Protein AF-A0A3Q0KQS7-F1 (afdb_monomer)

Mean predicted aligned error: 20.61 Å

Foldseek 3Di:
DDDDDDDDDDDPPDPPPPPPDPVPDPPDPPPPPDDDPPPCDPVNVVVVVVVVVVVVVVVVVVVVVVVVVVVVVVVVVVVVQVVCVVVCNRVVSVVVVVVVVVVVVVVVVVVVVVVVVVVVVVVVVVVVVVVVVVVVVVVVVVVVVVVVVVVVVVVVVVVVVVVVVVVVVVVPPPDDDDDDDDPDPPPPDPPPPPPPPPDPDDDDPPDDDPDPPDPVVVVVVVVVVVVVVVVVVVVVVVVVCVVVPPDD

Secondary structure (DSSP, 8-state):
-----------------------TT----------------HHHHHHHHHHHHHHHHHHHHHHHHHHHHHHHHHHHHHHHHHHHHHHT--HHHHHHHHHHHHHHHHHHHHHHHHHHHHHHHHHHHHHHHHHHHHHHHHHHHHHHHHHHHHHHHHHHHHHHHHHHHHHHHHTT----------------S--------PPP----TTSPP------HHHHHHHHHHHHHHHHHHHHHHHHHHHHTT---

pLDDT: mean 81.76, std 20.45, range [38.16, 98.75]

Radius of gyration: 57.06 Å; Cα contacts (8 Å, |Δi|>4): 13; chains: 1; bounding box: 145×5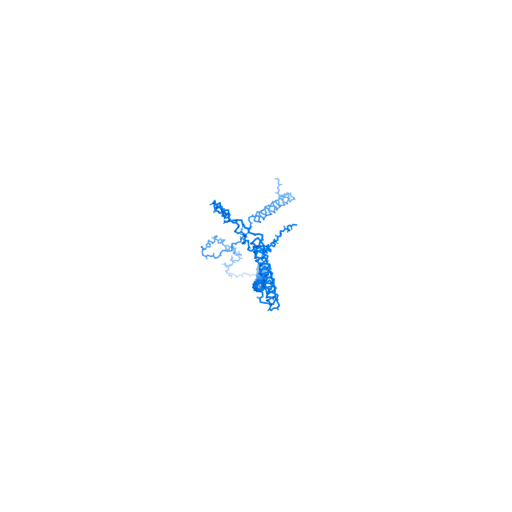0×135 Å

Structure (mmCIF, N/CA/C/O backbone):
data_AF-A0A3Q0KQS7-F1
#
_entry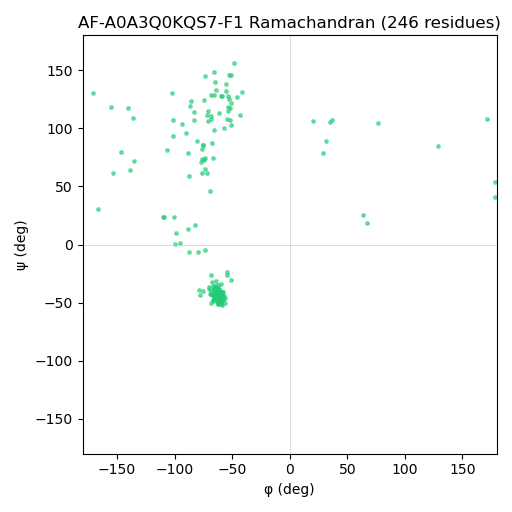.id   AF-A0A3Q0KQS7-F1
#
loop_
_atom_site.group_PDB
_atom_site.id
_atom_site.type_symbol
_atom_site.label_atom_id
_atom_site.label_alt_id
_atom_site.label_comp_id
_atom_site.label_asym_id
_atom_site.label_entity_id
_atom_site.label_seq_id
_atom_site.pdbx_PDB_ins_code
_atom_site.Cartn_x
_atom_site.Cartn_y
_atom_site.Cartn_z
_atom_site.occupancy
_atom_site.B_iso_or_equiv
_atom_site.auth_seq_id
_atom_site.auth_comp_id
_atom_site.auth_asym_id
_atom_site.auth_atom_id
_atom_site.pdbx_PDB_model_num
ATOM 1 N N . MET A 1 1 ? -21.107 19.170 -13.724 1.00 46.66 1 MET A N 1
ATOM 2 C CA . MET A 1 1 ? -21.131 17.795 -14.263 1.00 46.66 1 MET A CA 1
ATOM 3 C C . MET A 1 1 ? -21.122 16.861 -13.062 1.00 46.66 1 MET A C 1
ATOM 5 O O . MET A 1 1 ? -20.128 16.910 -12.357 1.00 46.66 1 MET A O 1
ATOM 9 N N . ALA A 1 2 ? -22.265 16.185 -12.827 1.00 57.84 2 ALA A N 1
ATOM 10 C CA . ALA A 1 2 ? -22.582 15.065 -11.904 1.00 57.84 2 ALA A CA 1
ATOM 11 C C . ALA A 1 2 ? -21.842 15.052 -10.545 1.00 57.84 2 ALA A C 1
ATOM 13 O O . ALA A 1 2 ? -20.644 14.805 -10.523 1.00 57.84 2 ALA A O 1
ATOM 14 N N . ASP A 1 3 ? -22.399 15.368 -9.370 1.00 51.62 3 ASP A N 1
ATOM 15 C CA . ASP A 1 3 ? -23.636 14.935 -8.680 1.00 51.62 3 ASP A CA 1
ATOM 16 C C . ASP A 1 3 ? -24.088 13.494 -8.950 1.00 51.62 3 ASP A C 1
ATOM 18 O O . ASP A 1 3 ? -24.872 13.257 -9.861 1.00 51.62 3 ASP A O 1
ATOM 22 N N . GLU A 1 4 ? -23.595 12.551 -8.141 1.00 63.56 4 GLU A N 1
ATOM 23 C CA . GLU A 1 4 ? -24.355 11.366 -7.734 1.00 63.56 4 GLU A CA 1
ATOM 24 C C . GLU A 1 4 ? -24.075 11.066 -6.258 1.00 63.56 4 GLU A C 1
ATOM 26 O O . GLU A 1 4 ? -22.940 10.829 -5.837 1.00 63.56 4 GLU A O 1
ATOM 31 N N . GLY A 1 5 ? -25.146 11.137 -5.470 1.00 46.53 5 GLY A N 1
ATOM 32 C CA . GLY A 1 5 ? -25.153 10.898 -4.040 1.00 46.53 5 GLY A CA 1
ATOM 33 C C . GLY A 1 5 ? -25.015 9.426 -3.673 1.00 46.53 5 GLY A C 1
ATOM 34 O O . GLY A 1 5 ? -25.587 8.539 -4.307 1.00 46.53 5 GLY A O 1
ATOM 35 N N . LEU A 1 6 ? -24.322 9.187 -2.562 1.00 58.56 6 LEU A N 1
ATOM 36 C CA . LEU A 1 6 ? -24.364 7.919 -1.856 1.00 58.56 6 LEU A CA 1
ATOM 37 C C . LEU A 1 6 ? -25.284 8.088 -0.644 1.00 58.56 6 LEU A C 1
ATOM 39 O O . LEU A 1 6 ? -24.972 8.805 0.301 1.00 58.56 6 LEU A O 1
ATOM 43 N N . LYS A 1 7 ? -26.464 7.472 -0.754 1.00 59.41 7 LYS A N 1
ATOM 44 C CA . LYS A 1 7 ? -27.481 7.334 0.291 1.00 59.41 7 LYS A CA 1
ATOM 45 C C . LYS A 1 7 ? -26.911 6.611 1.511 1.00 59.41 7 LYS A C 1
ATOM 47 O O . LYS A 1 7 ? -26.446 5.480 1.382 1.00 59.41 7 LYS A O 1
ATOM 52 N N . ASP A 1 8 ? -27.079 7.213 2.681 1.00 55.72 8 ASP A N 1
ATOM 53 C CA . ASP A 1 8 ? -26.960 6.535 3.971 1.00 55.72 8 ASP A CA 1
ATOM 54 C C . ASP A 1 8 ? -28.048 5.453 4.115 1.00 55.72 8 ASP A C 1
ATOM 56 O O . ASP A 1 8 ? -29.230 5.720 3.847 1.00 55.72 8 ASP A O 1
ATOM 60 N N . PRO A 1 9 ? -27.713 4.226 4.550 1.00 63.00 9 PRO A N 1
ATOM 61 C CA . PRO A 1 9 ? -28.714 3.239 4.893 1.00 63.00 9 PRO A CA 1
ATOM 62 C C . PRO A 1 9 ? -29.197 3.485 6.325 1.00 63.00 9 PRO A C 1
ATOM 64 O O . PRO A 1 9 ? -28.456 3.357 7.292 1.00 63.00 9 PRO A O 1
ATOM 67 N N . LYS A 1 10 ? -30.476 3.853 6.410 1.00 49.72 10 LYS A N 1
ATOM 68 C CA . LYS A 1 10 ? -31.441 3.542 7.474 1.00 49.72 10 LYS A CA 1
ATOM 69 C C . LYS A 1 10 ? -30.851 3.115 8.827 1.00 49.72 10 LYS A C 1
ATOM 71 O O . LYS A 1 10 ? -30.493 1.958 9.032 1.00 49.72 10 LYS A O 1
ATOM 76 N N . VAL A 1 11 ? -30.936 4.042 9.778 1.00 50.56 11 VAL A N 1
ATOM 77 C CA . VAL A 1 11 ? -31.069 3.754 11.209 1.00 50.56 11 VAL A CA 1
ATOM 78 C C . VAL A 1 11 ? -32.237 2.776 11.387 1.00 50.56 11 VAL A C 1
ATOM 80 O O . VAL A 1 11 ? -33.393 3.135 11.173 1.00 50.56 11 VAL A O 1
ATOM 83 N N . ASN A 1 12 ? -31.917 1.519 11.693 1.00 45.78 12 ASN A N 1
ATOM 84 C CA . ASN A 1 12 ? -32.884 0.489 12.049 1.00 45.78 12 ASN A CA 1
ATOM 85 C C . ASN A 1 12 ? -33.101 0.553 13.565 1.00 45.78 12 ASN A C 1
ATOM 87 O O . ASN A 1 12 ? -32.499 -0.205 14.319 1.00 45.78 12 ASN A O 1
ATOM 91 N N . ASP A 1 13 ? -33.899 1.525 13.998 1.00 41.72 13 ASP A N 1
ATOM 92 C CA . ASP A 1 13 ? -34.424 1.604 15.360 1.00 41.72 13 ASP A CA 1
ATOM 93 C C . ASP A 1 13 ? -35.874 1.112 15.277 1.00 41.72 13 ASP A C 1
ATOM 95 O O . ASP A 1 13 ? -36.765 1.834 14.829 1.00 41.72 13 ASP A O 1
ATOM 99 N N . GLY A 1 14 ? -36.083 -0.183 15.522 1.00 39.00 14 GLY A N 1
ATOM 100 C CA . GLY A 1 14 ? -37.349 -0.822 15.165 1.00 39.00 14 GLY A CA 1
ATOM 101 C C . GLY A 1 14 ? -37.418 -2.311 15.463 1.00 39.00 14 GLY A C 1
ATOM 102 O O . GLY A 1 14 ? -37.738 -3.089 14.576 1.00 39.00 14 GLY A O 1
ATOM 103 N N . GLN A 1 15 ? -37.128 -2.698 16.702 1.00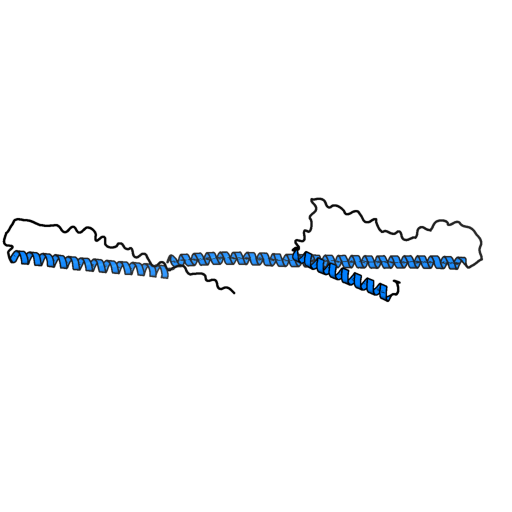 45.75 15 GLN A N 1
ATOM 104 C CA . GLN A 1 15 ? -37.656 -3.923 17.310 1.00 45.75 15 GLN A CA 1
ATOM 105 C C . GLN A 1 15 ? -38.112 -3.550 18.721 1.00 45.75 15 GLN A C 1
ATOM 107 O O . GLN A 1 15 ? -37.447 -3.805 19.719 1.00 45.75 15 GLN A O 1
ATOM 112 N N . ILE A 1 16 ? -39.218 -2.810 18.772 1.00 47.72 16 ILE A N 1
ATOM 113 C CA . ILE A 1 16 ? -40.137 -2.911 19.899 1.00 47.72 16 ILE A CA 1
ATOM 114 C C . ILE A 1 16 ? -40.972 -4.124 19.521 1.00 47.72 16 ILE A C 1
ATOM 116 O O . ILE A 1 16 ? -41.708 -4.056 18.537 1.00 47.72 16 ILE A O 1
ATOM 120 N N . ASP A 1 17 ? -40.737 -5.241 20.207 1.00 47.19 17 ASP A N 1
ATOM 121 C CA . ASP A 1 17 ? -41.544 -6.443 20.052 1.00 47.19 17 ASP A CA 1
ATOM 122 C C . ASP A 1 17 ? -43.005 -6.060 20.279 1.00 47.19 17 ASP A C 1
ATOM 124 O O . ASP A 1 17 ? -43.435 -5.730 21.386 1.00 47.19 17 ASP A O 1
ATOM 128 N N . GLU A 1 18 ? -43.749 -6.051 19.175 1.00 48.84 18 GLU A N 1
ATOM 129 C CA . GLU A 1 18 ? -45.200 -6.051 19.153 1.00 48.84 18 GLU A CA 1
ATOM 130 C C . GLU A 1 18 ? -45.711 -7.431 19.578 1.00 48.84 18 GLU A C 1
ATOM 132 O O . GLU A 1 18 ? -46.462 -8.075 18.845 1.00 48.84 18 GLU A O 1
ATOM 137 N N . ASP A 1 19 ? -45.397 -7.847 20.807 1.00 46.19 19 ASP A N 1
ATOM 138 C CA . ASP A 1 19 ? -46.272 -8.761 21.545 1.00 46.19 19 ASP A CA 1
ATOM 139 C C . ASP A 1 19 ? -47.495 -7.952 22.002 1.00 46.19 19 ASP A C 1
ATOM 141 O O . ASP A 1 19 ? -47.754 -7.664 23.173 1.00 46.19 19 ASP A O 1
ATOM 145 N N . ARG A 1 20 ? -48.231 -7.518 20.975 1.00 49.75 20 ARG A N 1
ATOM 146 C CA . ARG A 1 20 ? -49.618 -7.100 20.998 1.00 49.75 20 ARG A CA 1
ATOM 147 C C . ARG A 1 20 ? -50.389 -8.215 21.684 1.00 49.75 20 ARG A C 1
ATOM 149 O O . ARG A 1 20 ? -50.649 -9.253 21.088 1.00 49.75 20 ARG A O 1
ATOM 156 N N . LEU A 1 21 ? -50.725 -7.955 22.944 1.00 47.34 21 LEU A N 1
ATOM 157 C CA . LEU A 1 21 ? -52.090 -8.035 23.455 1.00 47.34 21 LEU A CA 1
ATOM 158 C C . LEU A 1 21 ? -52.928 -9.065 22.696 1.00 47.34 21 LEU A C 1
ATOM 160 O O . LEU A 1 21 ? -53.724 -8.728 21.820 1.00 47.34 21 LEU A O 1
ATOM 164 N N . ASN A 1 22 ? -52.711 -10.330 23.039 1.00 48.31 22 ASN A N 1
ATOM 165 C CA . ASN A 1 22 ? -53.606 -11.408 22.668 1.00 48.31 22 ASN A CA 1
ATOM 166 C C . ASN A 1 22 ? -54.862 -11.260 23.553 1.00 48.31 22 ASN A C 1
ATOM 168 O O . ASN A 1 22 ? -55.018 -11.952 24.554 1.00 48.31 22 ASN A O 1
ATOM 172 N N . GLU A 1 23 ? -55.705 -10.272 23.232 1.00 55.09 23 GLU A N 1
ATOM 173 C CA . GLU A 1 23 ? -57.009 -10.006 23.868 1.00 55.09 23 GLU A CA 1
ATOM 174 C C . GLU A 1 23 ? -58.137 -10.894 23.306 1.00 55.09 23 GLU A C 1
ATOM 176 O O . GLU A 1 23 ? -59.322 -10.642 23.508 1.00 55.09 23 GLU A O 1
ATOM 181 N N . GLU A 1 24 ? -57.788 -11.976 22.617 1.00 51.38 24 GLU A N 1
ATOM 182 C CA . GLU A 1 24 ? -58.739 -12.897 22.005 1.00 51.38 24 GLU A CA 1
ATOM 183 C C . GLU A 1 24 ? -58.786 -14.207 22.803 1.00 51.38 24 GLU A C 1
ATOM 185 O O . GLU A 1 24 ? -58.074 -15.138 22.449 1.00 51.38 24 GLU A O 1
ATOM 190 N N . ASP A 1 25 ? -59.545 -14.239 23.913 1.00 55.91 25 ASP A N 1
ATOM 191 C CA . ASP A 1 25 ? -60.486 -15.333 24.277 1.00 55.91 25 ASP A CA 1
ATOM 192 C C . ASP A 1 25 ? -61.189 -15.107 25.644 1.00 55.91 25 ASP A C 1
ATOM 194 O O . ASP A 1 25 ? -61.352 -16.029 26.448 1.00 55.91 25 ASP A O 1
ATOM 198 N N . TYR A 1 26 ? -61.624 -13.878 25.964 1.00 55.44 26 TYR A N 1
ATOM 199 C CA . TYR A 1 26 ? -62.538 -13.691 27.101 1.00 55.44 26 TYR A CA 1
ATOM 200 C C . TYR A 1 26 ? -63.949 -14.148 26.699 1.00 55.44 26 TYR A C 1
ATOM 202 O O . TYR A 1 26 ? -64.783 -13.359 26.256 1.00 55.44 26 TYR A O 1
ATOM 210 N N . GLN A 1 27 ? -64.219 -15.448 26.845 1.00 61.09 27 GLN A N 1
ATOM 211 C CA . GLN A 1 27 ? -65.588 -15.942 26.956 1.00 61.09 27 GLN A CA 1
ATOM 212 C C . GLN A 1 27 ? -66.142 -15.516 28.316 1.00 61.09 27 GLN A C 1
ATOM 214 O O . GLN A 1 27 ? -65.765 -16.054 29.355 1.00 61.09 27 GLN A O 1
ATOM 219 N N . GLU A 1 28 ? -67.032 -14.525 28.297 1.00 59.81 28 GLU A N 1
ATOM 220 C CA . GLU A 1 28 ? -67.877 -14.173 29.435 1.00 59.81 28 GLU A CA 1
ATOM 221 C C . GLU A 1 28 ? -68.622 -15.442 29.894 1.00 59.81 28 GLU A C 1
ATOM 223 O O . GLU A 1 28 ? -69.349 -16.042 29.093 1.00 59.81 28 GLU A O 1
ATOM 228 N N . PRO A 1 29 ? -68.428 -15.920 31.138 1.00 57.28 29 PRO A N 1
ATOM 229 C CA . PRO A 1 29 ? -69.190 -17.054 31.619 1.00 57.28 29 PRO A CA 1
ATOM 230 C C . PRO A 1 29 ? -70.641 -16.593 31.774 1.00 57.28 29 PRO A C 1
ATOM 232 O O . PRO A 1 29 ? -70.959 -15.785 32.646 1.00 57.28 29 PRO A O 1
ATOM 235 N N . ASP A 1 30 ? -71.520 -17.106 30.910 1.00 54.34 30 ASP A N 1
ATOM 236 C CA . ASP A 1 30 ? -72.976 -16.963 30.995 1.00 54.34 30 ASP A CA 1
ATOM 237 C C . ASP A 1 30 ? -73.473 -17.721 32.241 1.00 54.34 30 ASP A C 1
ATOM 239 O O . ASP A 1 30 ? -73.998 -18.834 32.182 1.00 54.34 30 ASP A O 1
ATOM 243 N N . CYS A 1 31 ? -73.232 -17.143 33.420 1.00 51.22 31 CYS A N 1
ATOM 244 C CA . CYS A 1 31 ? -73.695 -17.634 34.713 1.00 51.22 31 CYS A CA 1
ATOM 245 C C . CYS A 1 31 ? -75.187 -17.318 34.891 1.00 51.22 31 CYS A C 1
ATOM 247 O O . CYS A 1 31 ? -75.600 -16.628 35.823 1.00 51.22 31 CYS A O 1
ATOM 249 N N . ARG A 1 32 ? -76.032 -17.867 34.014 1.00 50.19 32 ARG A N 1
ATOM 250 C CA . ARG A 1 32 ? -77.469 -18.021 34.267 1.00 50.19 32 ARG A CA 1
ATOM 251 C C . ARG A 1 32 ? -77.695 -19.196 35.220 1.00 50.19 32 ARG A C 1
ATOM 253 O O . ARG A 1 32 ? -78.153 -20.263 34.825 1.00 50.19 32 ARG A O 1
ATOM 260 N N . SER A 1 33 ? -77.366 -18.990 36.494 1.00 49.19 33 SER A N 1
ATOM 261 C CA . SER A 1 33 ? -77.802 -19.870 37.582 1.00 49.19 33 SER A CA 1
ATOM 262 C C . SER A 1 33 ? -79.235 -19.508 37.978 1.00 49.19 33 SER A C 1
ATOM 264 O O . SER A 1 33 ? -79.471 -18.669 38.845 1.00 49.19 33 SER A O 1
ATOM 266 N N . GLU A 1 34 ? -80.205 -20.131 37.311 1.00 49.47 34 GLU A N 1
ATOM 267 C CA . GLU A 1 34 ? -81.592 -20.213 37.775 1.00 49.47 34 GLU A CA 1
ATOM 268 C C . GLU A 1 34 ? -81.651 -21.047 39.072 1.00 49.47 34 GLU A C 1
ATOM 270 O O . GLU A 1 34 ? 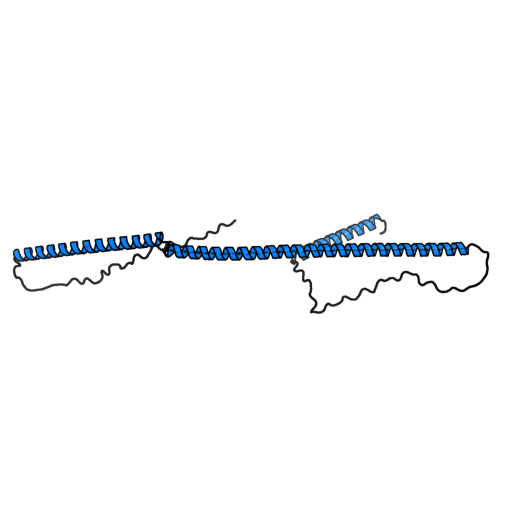-81.180 -22.183 39.091 1.00 49.47 34 GLU A O 1
ATOM 275 N N . ASN A 1 35 ? -82.294 -20.507 40.122 1.00 48.25 35 ASN A N 1
ATOM 276 C CA . ASN A 1 35 ? -82.376 -21.018 41.509 1.00 48.25 35 ASN A CA 1
ATOM 277 C C . ASN A 1 35 ? -81.079 -20.753 42.298 1.00 48.25 35 ASN A C 1
ATOM 279 O O . ASN A 1 35 ? -80.065 -21.389 42.055 1.00 48.25 35 ASN A O 1
ATOM 283 N N . ILE A 1 36 ? -81.020 -19.790 43.221 1.00 51.06 36 ILE A N 1
ATOM 284 C CA . ILE A 1 36 ? -81.581 -19.854 44.579 1.00 51.06 36 ILE A CA 1
ATOM 285 C C . ILE A 1 36 ? -81.838 -18.407 45.046 1.00 51.06 36 ILE A C 1
ATOM 287 O O . ILE A 1 36 ? -80.915 -17.606 45.142 1.00 51.06 36 ILE A O 1
ATOM 291 N N . SER A 1 37 ? -83.096 -18.065 45.329 1.00 52.19 37 SER A N 1
ATOM 292 C CA . SER A 1 37 ? -83.464 -16.843 46.058 1.00 52.19 37 SER A CA 1
ATOM 293 C C . SER A 1 37 ? -83.190 -17.061 47.550 1.00 52.19 37 SER A C 1
ATOM 295 O O . SER A 1 37 ? -84.120 -17.239 48.332 1.00 52.19 37 SER A O 1
ATOM 297 N N . GLU A 1 38 ? -81.917 -17.119 47.930 1.00 62.72 38 GLU A N 1
ATOM 298 C CA . GLU A 1 38 ? -81.488 -16.781 49.286 1.00 62.72 38 GLU A CA 1
ATOM 299 C C . GLU A 1 38 ? -81.263 -15.269 49.272 1.00 62.72 38 GLU A C 1
ATOM 301 O O . GLU A 1 38 ? -80.495 -14.769 48.451 1.00 62.72 38 GLU A O 1
ATOM 306 N N . ASP A 1 39 ? -82.014 -14.532 50.097 1.00 65.06 39 ASP A N 1
ATOM 307 C CA . ASP A 1 39 ? -81.804 -13.097 50.293 1.00 65.06 39 ASP A CA 1
ATOM 308 C C . ASP A 1 39 ? -80.358 -12.900 50.751 1.00 65.06 39 ASP A C 1
ATOM 310 O O . ASP A 1 39 ? -80.046 -13.114 51.925 1.00 65.06 39 ASP A O 1
ATOM 314 N N . ILE A 1 40 ? -79.484 -12.517 49.813 1.00 76.31 40 ILE A N 1
ATOM 315 C CA . ILE A 1 40 ? -78.145 -12.045 50.136 1.00 76.31 40 ILE A CA 1
ATOM 316 C C . ILE A 1 40 ? -78.335 -10.921 51.142 1.00 76.31 40 ILE A C 1
ATOM 318 O O . ILE A 1 40 ? -78.947 -9.883 50.874 1.00 76.31 40 ILE A O 1
ATOM 322 N N . THR A 1 41 ? -77.841 -11.172 52.338 1.00 84.25 41 THR A N 1
ATOM 323 C CA . THR A 1 41 ? -77.899 -10.225 53.432 1.00 84.25 41 THR A CA 1
ATOM 324 C C . THR A 1 41 ? -77.032 -9.019 53.083 1.00 84.25 41 THR A C 1
ATOM 326 O O . THR A 1 41 ? -75.985 -9.151 52.445 1.00 84.25 41 THR A O 1
ATOM 329 N N . ASP A 1 42 ? -77.408 -7.828 53.555 1.00 87.56 42 ASP A N 1
ATOM 330 C CA . ASP A 1 42 ? -76.555 -6.635 53.426 1.00 87.56 42 ASP A CA 1
ATOM 331 C C . ASP A 1 42 ? -75.121 -6.909 53.931 1.00 87.56 42 ASP A C 1
ATOM 333 O O . ASP A 1 42 ? -74.145 -6.388 53.389 1.00 87.56 42 ASP A O 1
ATOM 337 N N . THR A 1 43 ? -74.981 -7.809 54.913 1.00 89.44 43 THR A N 1
ATOM 338 C CA . THR A 1 43 ? -73.695 -8.289 55.427 1.00 89.44 43 THR A CA 1
ATOM 339 C C . THR A 1 43 ? -72.857 -9.056 54.404 1.00 89.44 43 THR A C 1
ATOM 341 O O . THR A 1 43 ? -71.645 -8.860 54.356 1.00 89.44 43 THR A O 1
ATOM 344 N N . GLU A 1 44 ? -73.455 -9.898 53.561 1.00 91.81 44 GLU A N 1
ATOM 345 C CA . GLU A 1 44 ? -72.732 -10.624 52.506 1.00 91.81 44 GLU A CA 1
ATOM 346 C C . GLU A 1 44 ? -72.275 -9.679 51.388 1.00 91.81 44 GLU A C 1
ATOM 348 O O . GLU A 1 44 ? -71.139 -9.786 50.924 1.00 91.81 44 GLU A O 1
ATOM 353 N N . ILE A 1 45 ? -73.094 -8.685 51.022 1.00 90.38 45 ILE A N 1
ATOM 354 C CA . ILE A 1 45 ? -72.703 -7.630 50.068 1.00 90.38 45 ILE A CA 1
ATOM 355 C C . ILE A 1 45 ? -71.510 -6.836 50.605 1.00 90.38 45 ILE A C 1
ATOM 357 O O . ILE A 1 45 ? -70.576 -6.530 49.861 1.00 90.38 45 ILE A O 1
ATOM 361 N N . GLU A 1 46 ? -71.522 -6.479 51.891 1.00 92.81 46 GLU A N 1
ATOM 362 C CA . GLU A 1 46 ? -70.392 -5.798 52.524 1.00 92.81 46 GLU A CA 1
ATOM 363 C C . GLU A 1 46 ? -69.126 -6.662 52.558 1.00 92.81 46 GLU A C 1
ATOM 365 O O . GLU A 1 46 ? -68.032 -6.127 52.363 1.00 92.81 46 GLU A O 1
ATOM 370 N N . CYS A 1 47 ? -69.250 -7.974 52.774 1.00 93.94 47 CYS A N 1
ATOM 371 C CA . CYS A 1 47 ? -68.126 -8.907 52.693 1.00 93.94 47 CYS A CA 1
ATOM 372 C C . CYS A 1 47 ? -67.536 -8.960 51.276 1.00 93.94 47 CYS A C 1
ATOM 374 O O . CYS A 1 47 ? -66.334 -8.745 51.129 1.00 93.94 47 CYS A O 1
ATOM 376 N N . LEU A 1 48 ? -68.368 -9.125 50.242 1.00 94.31 48 LEU A N 1
ATOM 377 C CA . LEU A 1 48 ? -67.927 -9.137 48.839 1.00 94.31 48 LEU A CA 1
ATOM 378 C C . LEU A 1 48 ? -67.263 -7.818 48.422 1.00 94.31 48 LEU A C 1
ATOM 380 O O . LEU A 1 48 ? -66.244 -7.818 47.739 1.00 94.31 48 LEU A O 1
ATOM 384 N N . LYS A 1 49 ? -67.792 -6.670 48.868 1.00 95.75 49 LYS A N 1
ATOM 385 C CA . LYS A 1 49 ? -67.163 -5.361 48.613 1.00 95.75 49 LYS A CA 1
ATOM 386 C C . LYS A 1 49 ? -65.770 -5.259 49.232 1.00 95.75 49 LYS A C 1
ATOM 388 O O . LYS A 1 49 ? -64.878 -4.691 48.607 1.00 95.75 49 LYS A O 1
ATOM 393 N N . LYS A 1 50 ? -65.584 -5.778 50.450 1.00 95.94 50 LYS A N 1
ATOM 394 C CA . LYS A 1 50 ? -64.275 -5.794 51.124 1.00 95.94 50 LYS A CA 1
ATOM 395 C C . LYS A 1 50 ? -63.294 -6.730 50.424 1.00 95.94 50 LYS A C 1
ATOM 397 O O . LYS A 1 50 ? -62.131 -6.365 50.291 1.00 95.94 50 LYS A O 1
ATOM 402 N N . GLU A 1 51 ? -63.756 -7.892 49.972 1.00 96.31 51 GLU A N 1
ATOM 403 C CA . GLU A 1 51 ? -62.951 -8.846 49.205 1.00 96.31 51 GLU A CA 1
ATOM 404 C C . GLU A 1 51 ? -62.492 -8.240 47.874 1.00 96.31 51 GLU A C 1
ATOM 406 O O . GLU A 1 51 ? -61.290 -8.157 47.637 1.00 96.31 51 GLU A O 1
ATOM 411 N N . LEU A 1 52 ? -63.413 -7.670 47.087 1.00 96.88 52 LEU A N 1
ATOM 412 C CA . LEU A 1 52 ? -63.085 -6.979 45.835 1.00 96.88 52 LEU A CA 1
ATOM 413 C C . LEU A 1 52 ? -62.118 -5.808 46.057 1.00 96.88 52 LEU A C 1
ATOM 415 O O . LEU A 1 52 ? -61.187 -5.602 45.285 1.00 96.88 52 LEU A O 1
ATOM 419 N N . GLN A 1 53 ? -62.313 -5.025 47.121 1.00 97.44 53 GLN A N 1
ATOM 420 C CA . GLN A 1 53 ? -61.392 -3.942 47.460 1.00 97.44 53 GLN A CA 1
ATOM 421 C C . GLN A 1 53 ? -59.992 -4.471 47.816 1.00 97.44 53 GLN A C 1
ATOM 423 O O . GLN A 1 53 ? -58.998 -3.827 47.474 1.00 97.44 53 GLN A O 1
ATOM 428 N N . SER A 1 54 ? -59.904 -5.619 48.494 1.00 97.25 54 SER A N 1
ATOM 429 C CA . SER A 1 54 ? -58.633 -6.286 48.795 1.00 97.25 54 SER A CA 1
ATOM 430 C C . SER A 1 54 ? -57.945 -6.768 47.520 1.00 97.25 54 SER A C 1
ATOM 432 O O . SER A 1 54 ? -56.766 -6.483 47.340 1.00 97.25 54 SER A O 1
ATOM 434 N N . GLU A 1 55 ? -58.681 -7.421 46.621 1.00 97.69 55 GLU A N 1
ATOM 435 C CA . GLU A 1 55 ? -58.166 -7.920 45.341 1.00 97.69 55 GLU A CA 1
ATOM 436 C C . GLU A 1 55 ? -57.676 -6.776 44.442 1.00 97.69 55 GLU A C 1
ATOM 438 O O . GLU A 1 55 ? -56.560 -6.823 43.932 1.0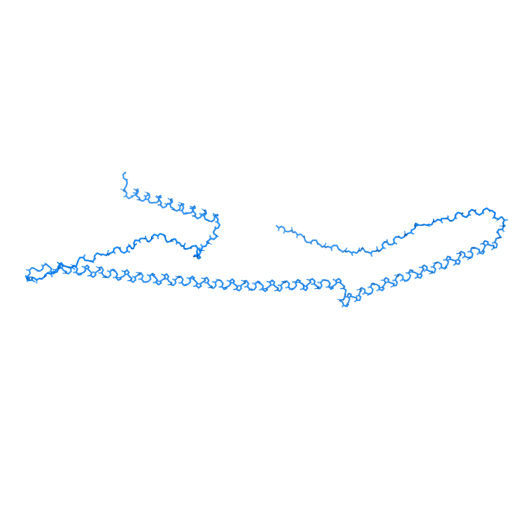0 97.69 55 GLU A O 1
ATOM 443 N N . ILE A 1 56 ? -58.443 -5.684 44.321 1.00 97.88 56 ILE A N 1
ATOM 444 C CA . ILE A 1 56 ? -58.003 -4.485 43.586 1.00 97.88 56 ILE A CA 1
ATOM 445 C C . ILE A 1 56 ? -56.724 -3.910 44.205 1.00 97.88 56 ILE A C 1
ATOM 447 O O . ILE A 1 56 ? -55.805 -3.545 43.479 1.00 97.88 56 ILE A O 1
ATOM 451 N N . SER A 1 57 ? -56.641 -3.848 45.538 1.00 97.69 57 SER A N 1
ATOM 452 C CA . SER A 1 57 ? -55.448 -3.332 46.224 1.00 97.69 57 SER A CA 1
ATOM 453 C C . SER A 1 57 ? -54.215 -4.215 45.984 1.00 97.69 57 SER A C 1
ATOM 455 O O . SER A 1 57 ? -53.103 -3.699 45.861 1.00 97.69 57 SER A O 1
ATOM 457 N N . GLU A 1 58 ? -54.399 -5.535 45.913 1.00 98.12 58 GLU A N 1
ATOM 458 C CA . GLU A 1 58 ? -53.349 -6.500 45.570 1.00 98.12 58 GLU A CA 1
ATOM 459 C C . GLU A 1 58 ? -52.903 -6.332 44.111 1.00 98.12 58 GLU A C 1
ATOM 461 O O . GLU A 1 58 ? -51.712 -6.144 43.863 1.00 98.12 58 GLU A O 1
ATOM 466 N N . LEU A 1 59 ? -53.842 -6.251 43.164 1.00 98.38 59 LEU A N 1
ATOM 467 C CA . LEU A 1 59 ? -53.557 -6.006 41.745 1.00 98.38 59 LEU A CA 1
ATOM 468 C C . LEU A 1 59 ? -52.841 -4.668 41.507 1.00 98.38 59 LEU A C 1
ATOM 470 O O . LEU A 1 59 ? -51.895 -4.591 40.722 1.00 98.38 59 LEU A O 1
ATOM 474 N N . GLU A 1 60 ? -53.249 -3.598 42.191 1.00 98.12 60 GLU A N 1
ATOM 475 C CA . GLU A 1 60 ? -52.571 -2.298 42.122 1.00 98.12 60 GLU A CA 1
ATOM 476 C C . GLU A 1 60 ? -51.127 -2.383 42.635 1.00 98.12 60 GLU A C 1
ATOM 478 O O . GLU A 1 60 ? -50.218 -1.760 42.068 1.00 98.12 60 GLU A O 1
ATOM 483 N N . TRP A 1 61 ? -50.899 -3.161 43.697 1.00 98.31 61 TRP A N 1
ATOM 484 C CA . TRP A 1 61 ? -49.566 -3.406 44.231 1.00 98.31 61 TRP A CA 1
ATOM 485 C C . TRP A 1 61 ? -48.713 -4.209 43.245 1.00 98.31 61 TRP A C 1
ATOM 487 O O . TRP A 1 61 ? -47.600 -3.782 42.930 1.00 98.31 61 TRP A O 1
ATOM 497 N N . GLU A 1 62 ? -49.233 -5.304 42.692 1.00 98.44 62 GLU A N 1
ATOM 498 C CA . GLU A 1 62 ? -48.545 -6.116 41.683 1.00 98.44 62 GLU A CA 1
ATOM 499 C C . GLU A 1 62 ? -48.199 -5.302 40.434 1.00 98.44 62 GLU A C 1
ATOM 501 O O . GLU A 1 62 ? -47.054 -5.318 39.973 1.00 98.44 62 GLU A O 1
ATOM 506 N N . PHE A 1 63 ? -49.147 -4.510 39.925 1.00 98.25 63 PHE A N 1
ATOM 507 C CA . PHE A 1 63 ? -48.928 -3.641 38.771 1.00 98.25 63 PHE A CA 1
ATOM 508 C C . PHE A 1 63 ? -47.818 -2.619 39.034 1.00 98.25 63 PHE A C 1
ATOM 510 O O . PHE A 1 63 ? -46.966 -2.367 38.175 1.00 98.25 63 PHE A O 1
ATOM 517 N N . LYS A 1 64 ? -47.782 -2.040 40.240 1.00 98.19 64 LYS A N 1
ATOM 518 C CA . LYS A 1 64 ? -46.713 -1.122 40.642 1.00 98.19 64 LYS A CA 1
ATOM 519 C C . LYS A 1 64 ? -45.350 -1.819 40.658 1.00 98.19 64 LYS A C 1
ATOM 521 O O . LYS A 1 64 ? -44.390 -1.238 40.148 1.00 98.19 64 LYS A O 1
ATOM 526 N N . GLN A 1 65 ? -45.270 -3.044 41.179 1.00 98.31 65 GLN A N 1
ATOM 527 C CA . GLN A 1 65 ? -44.026 -3.821 41.204 1.00 98.31 65 GLN A CA 1
ATOM 528 C C . GLN A 1 65 ? -43.557 -4.207 39.799 1.00 98.31 65 GLN A C 1
ATOM 530 O O . GLN A 1 65 ? -42.379 -4.047 39.478 1.00 98.31 65 GLN A O 1
ATOM 535 N N . ALA A 1 66 ? -44.471 -4.646 38.931 1.00 98.44 66 ALA A N 1
ATOM 536 C CA . ALA A 1 66 ? -44.166 -4.959 37.537 1.00 98.44 66 ALA A CA 1
ATOM 537 C C . ALA A 1 66 ? -43.636 -3.726 36.787 1.00 98.44 66 ALA A C 1
ATOM 539 O O . ALA A 1 66 ? -42.630 -3.798 36.078 1.00 98.44 66 ALA A O 1
ATOM 540 N N . LYS A 1 67 ? -44.259 -2.561 36.999 1.00 98.38 67 LYS A N 1
ATOM 541 C CA . LYS A 1 67 ? -43.822 -1.289 36.413 1.00 98.38 67 LYS A CA 1
ATOM 542 C C . LYS A 1 67 ? -42.424 -0.881 36.883 1.00 98.38 67 LYS A C 1
ATOM 544 O O . LYS A 1 67 ? -41.607 -0.454 36.068 1.00 98.38 67 LYS A O 1
ATOM 549 N N . GLU A 1 68 ? -42.143 -0.999 38.179 1.00 98.25 68 GLU A N 1
ATOM 550 C CA . GLU A 1 68 ? -40.818 -0.709 38.734 1.00 98.25 68 GLU A CA 1
ATOM 551 C C . GLU A 1 68 ? -39.757 -1.674 38.187 1.00 98.25 68 GLU A C 1
ATOM 553 O O . GLU A 1 68 ? -38.677 -1.239 37.784 1.00 98.25 68 GLU A O 1
ATOM 558 N N . SER A 1 69 ? -40.086 -2.964 38.082 1.00 98.38 69 SER A N 1
ATOM 559 C CA . SER A 1 69 ? -39.218 -3.980 37.481 1.00 98.38 69 SER A CA 1
ATOM 560 C C . SER A 1 69 ? -38.859 -3.644 36.029 1.00 98.38 69 SER A C 1
ATOM 562 O O . SER A 1 69 ? -37.674 -3.612 35.692 1.00 98.38 69 SER A O 1
ATOM 564 N N . LEU A 1 70 ? -39.846 -3.280 35.203 1.00 98.44 70 LEU A N 1
ATOM 565 C CA . LEU A 1 70 ? -39.633 -2.905 33.803 1.00 98.44 70 LEU A CA 1
ATOM 566 C C . LEU A 1 70 ? -38.750 -1.655 33.658 1.00 98.44 70 LEU A C 1
ATOM 568 O O . LEU A 1 70 ? -37.876 -1.598 32.791 1.00 98.44 70 LEU A O 1
ATOM 572 N N . TYR A 1 71 ? -38.946 -0.642 34.508 1.00 98.56 71 TYR A N 1
ATOM 573 C CA . TYR A 1 71 ? -38.086 0.543 34.493 1.00 98.56 71 TYR A CA 1
ATOM 574 C C . TYR A 1 71 ? -36.655 0.227 34.919 1.00 98.56 71 TYR A C 1
ATOM 576 O O . TYR A 1 71 ? -35.723 0.701 34.268 1.00 98.56 71 TYR A O 1
ATOM 584 N N . ASN A 1 72 ? -36.467 -0.591 35.954 1.00 98.50 72 ASN A N 1
ATOM 585 C CA . ASN A 1 72 ? -35.140 -1.018 36.389 1.00 98.50 72 ASN A CA 1
ATOM 586 C C . ASN A 1 72 ? -34.427 -1.824 35.298 1.00 98.50 72 ASN A C 1
ATOM 588 O O . ASN A 1 72 ? -33.260 -1.564 35.009 1.00 98.50 72 ASN A O 1
ATOM 592 N N . GLU A 1 73 ? -35.130 -2.740 34.627 1.00 98.50 73 GLU A N 1
ATOM 593 C CA . GLU A 1 73 ? -34.582 -3.475 33.487 1.00 98.50 73 GLU A CA 1
ATOM 594 C C . GLU A 1 73 ? -34.168 -2.521 32.362 1.00 98.50 73 GLU A C 1
ATOM 596 O O . GLU A 1 73 ? -33.051 -2.602 31.842 1.00 98.50 73 GLU A O 1
ATOM 601 N N . ARG A 1 74 ? -35.027 -1.555 32.018 1.00 98.56 74 ARG A N 1
ATOM 602 C CA . ARG A 1 74 ? -34.718 -0.580 30.972 1.00 98.56 74 ARG A CA 1
ATOM 603 C C . ARG A 1 74 ? -33.503 0.279 31.320 1.00 98.56 74 ARG A C 1
ATOM 605 O O . ARG A 1 74 ? -32.677 0.530 30.441 1.00 98.56 74 ARG A O 1
ATOM 612 N N . ILE A 1 75 ? -33.378 0.715 32.572 1.00 98.56 75 ILE A N 1
ATOM 613 C CA . ILE A 1 75 ? -32.205 1.452 33.060 1.00 98.56 75 ILE A CA 1
ATOM 614 C C . ILE A 1 75 ? -30.952 0.586 32.898 1.00 98.56 75 ILE A C 1
ATOM 616 O O . ILE A 1 75 ? -29.997 1.029 32.262 1.00 98.56 75 ILE A O 1
ATOM 620 N N . MET A 1 76 ? -30.987 -0.671 33.348 1.00 98.44 76 MET A N 1
ATOM 621 C CA . MET A 1 76 ? -29.870 -1.614 33.220 1.00 98.44 76 MET A CA 1
ATOM 622 C C . MET A 1 76 ? -29.458 -1.857 31.760 1.00 98.44 76 MET A C 1
ATOM 624 O O . MET A 1 76 ? -28.265 -1.892 31.451 1.00 98.44 76 MET A O 1
ATOM 628 N N . GLN A 1 77 ? -30.415 -1.990 30.836 1.00 98.31 77 GLN A N 1
ATOM 629 C CA . GLN A 1 77 ? -30.129 -2.122 29.403 1.00 98.31 77 GLN A CA 1
ATOM 630 C C . GLN A 1 77 ? -29.384 -0.891 28.859 1.00 98.31 77 GLN A C 1
ATOM 632 O O . GLN A 1 77 ? -28.405 -1.032 28.122 1.00 98.31 77 GLN A O 1
ATOM 637 N N . VAL A 1 78 ? -29.834 0.316 29.219 1.00 98.19 78 VAL A N 1
ATOM 638 C CA . VAL A 1 78 ? -29.207 1.577 28.789 1.00 98.19 78 VAL A CA 1
ATOM 639 C C . VAL A 1 78 ? -27.823 1.742 29.414 1.00 98.19 78 VAL A C 1
ATOM 641 O O . VAL A 1 78 ? -26.881 2.100 28.709 1.00 98.19 78 VAL A O 1
ATOM 644 N N . GLU A 1 79 ? -27.665 1.438 30.700 1.00 98.25 79 GLU A N 1
ATOM 645 C CA . GLU A 1 79 ? -26.374 1.476 31.389 1.00 98.25 79 GLU A CA 1
ATOM 646 C C . GLU A 1 79 ? -25.379 0.483 30.787 1.00 98.25 79 GLU A C 1
ATOM 648 O O . GLU A 1 79 ? -24.219 0.834 30.575 1.00 98.25 79 GLU A O 1
ATOM 653 N N . ASN A 1 80 ? -25.824 -0.726 30.435 1.00 97.88 80 ASN A N 1
ATOM 654 C CA . ASN A 1 80 ? -24.991 -1.711 29.750 1.00 97.88 80 ASN A CA 1
ATOM 655 C C . ASN A 1 80 ? -24.537 -1.198 28.374 1.00 97.88 80 ASN A C 1
ATOM 657 O O . ASN A 1 80 ? -23.341 -1.216 28.088 1.00 97.88 80 ASN A O 1
ATOM 661 N N . LYS A 1 81 ? -25.449 -0.660 27.550 1.00 97.62 81 LYS A N 1
ATOM 662 C CA . LYS A 1 81 ? -25.090 -0.045 26.256 1.00 97.62 81 LYS A CA 1
ATOM 663 C C . LYS A 1 81 ? -24.113 1.121 26.430 1.00 97.62 81 LYS A C 1
ATOM 665 O O . LYS A 1 81 ? -23.123 1.213 25.708 1.00 97.62 81 LYS A O 1
ATOM 670 N N . LEU A 1 82 ? -24.338 1.981 27.424 1.00 97.88 82 LEU A N 1
ATOM 671 C CA . LEU A 1 82 ? -23.441 3.092 27.743 1.00 97.88 82 LEU A CA 1
ATOM 672 C C . LEU A 1 82 ? -22.057 2.599 28.185 1.00 97.88 82 LEU A C 1
ATOM 674 O O . LEU A 1 82 ? -21.045 3.173 27.784 1.00 97.88 82 LEU A O 1
ATOM 678 N N . ASN A 1 83 ? -21.993 1.543 28.995 1.00 98.12 83 ASN A N 1
ATOM 679 C CA . ASN A 1 83 ? -20.737 0.940 29.431 1.00 98.12 83 ASN A CA 1
ATOM 680 C C . ASN A 1 83 ? -19.993 0.288 28.262 1.00 98.12 83 ASN A C 1
ATOM 682 O O . ASN A 1 83 ? -18.794 0.515 28.126 1.00 98.12 83 ASN A O 1
ATOM 686 N N . GLN A 1 84 ? -20.686 -0.428 27.372 1.00 98.12 84 GLN A N 1
ATOM 687 C CA . GLN A 1 84 ? -20.096 -0.974 26.145 1.00 98.12 84 GLN A CA 1
ATOM 688 C C . GLN A 1 84 ? -19.523 0.134 25.254 1.00 98.12 84 GLN A C 1
ATOM 690 O O . GLN A 1 84 ? -18.394 0.025 24.775 1.00 98.12 84 GLN A O 1
ATOM 695 N N . ALA A 1 85 ? -20.251 1.241 25.089 1.00 96.62 85 ALA A N 1
ATOM 696 C CA . ALA A 1 85 ? -19.772 2.399 24.341 1.00 96.62 85 ALA A CA 1
ATOM 697 C C . ALA A 1 85 ? -18.528 3.031 24.993 1.00 96.62 85 ALA A C 1
ATOM 699 O O . ALA A 1 85 ? -17.547 3.304 24.304 1.00 96.62 85 ALA A O 1
ATOM 700 N N . LYS A 1 86 ? -18.522 3.204 26.323 1.00 97.31 86 LYS A N 1
ATOM 701 C CA . LYS A 1 86 ? -17.369 3.730 27.082 1.00 97.31 86 LYS A CA 1
ATOM 702 C C . LYS A 1 86 ? -16.147 2.813 27.029 1.00 97.31 86 LYS A C 1
ATOM 704 O O . LYS A 1 86 ? -15.025 3.305 26.976 1.00 97.31 86 LYS A O 1
ATOM 709 N N . MET A 1 87 ? -16.358 1.499 27.057 1.00 97.12 87 MET A N 1
ATOM 710 C CA . MET A 1 87 ? -15.296 0.495 26.957 1.00 97.12 87 MET A CA 1
ATOM 711 C C . MET A 1 87 ? -14.832 0.262 25.513 1.00 97.12 87 MET A C 1
ATOM 713 O O . MET A 1 87 ? -13.880 -0.484 25.301 1.00 97.12 87 MET A O 1
ATOM 717 N N . GLY A 1 88 ? -15.493 0.869 24.521 1.00 95.62 88 GLY A N 1
ATOM 718 C CA . GLY A 1 88 ? -15.210 0.631 23.105 1.00 95.62 88 GLY A CA 1
ATOM 719 C C . GLY A 1 88 ? -15.558 -0.787 22.640 1.00 95.62 88 GLY A C 1
ATOM 720 O O . GLY A 1 88 ? -15.056 -1.232 21.614 1.00 95.62 88 GLY A O 1
ATOM 721 N N . THR A 1 89 ? -16.395 -1.507 23.388 1.00 97.38 89 THR A N 1
ATOM 722 C CA . THR A 1 89 ? -16.837 -2.877 23.081 1.00 97.38 89 THR A CA 1
ATOM 723 C C . THR A 1 89 ? -18.223 -2.921 22.445 1.00 97.38 89 THR A C 1
ATOM 725 O O . THR A 1 89 ? -18.714 -4.004 22.131 1.00 97.38 89 THR A O 1
ATOM 728 N N . ALA A 1 90 ? -18.850 -1.759 22.238 1.00 97.12 90 ALA A N 1
ATOM 729 C CA . ALA A 1 90 ? -20.129 -1.655 21.552 1.00 97.12 90 ALA A CA 1
ATOM 730 C C . ALA A 1 90 ? -20.020 -2.211 20.115 1.00 97.12 90 ALA A C 1
ATOM 732 O O . ALA A 1 90 ? -19.125 -1.795 19.366 1.00 97.12 90 ALA A O 1
ATOM 733 N N . PRO A 1 91 ? -20.901 -3.142 19.709 1.00 96.38 91 PRO A N 1
ATOM 734 C CA . PRO A 1 91 ? -20.803 -3.829 18.421 1.00 96.38 91 PRO A CA 1
ATOM 735 C C . PRO A 1 91 ? -20.860 -2.869 17.225 1.00 96.38 91 PRO A C 1
ATOM 737 O O . PRO A 1 91 ? -20.156 -3.077 16.236 1.00 96.38 91 PRO A O 1
ATOM 740 N N . GLU A 1 92 ? -21.622 -1.780 17.324 1.00 95.19 92 GLU A N 1
ATOM 741 C CA . GLU A 1 92 ? -21.695 -0.723 16.317 1.00 95.19 92 GLU A CA 1
ATOM 742 C C . GLU A 1 92 ? -20.347 -0.017 16.100 1.00 95.19 92 GLU A C 1
ATOM 744 O O . GLU A 1 92 ? -19.979 0.277 14.962 1.00 95.19 92 GLU A O 1
ATOM 749 N N . PHE A 1 93 ? -19.560 0.191 17.159 1.00 97.19 93 PHE A N 1
ATOM 750 C CA . PHE A 1 93 ? -18.224 0.782 17.053 1.00 97.19 93 PHE A CA 1
ATOM 751 C C . PHE A 1 93 ? -17.212 -0.212 16.496 1.00 97.19 93 PHE A C 1
ATOM 753 O O . PHE A 1 93 ? -16.398 0.162 15.652 1.00 97.19 93 PHE A O 1
ATOM 760 N N . LEU A 1 94 ? -17.284 -1.479 16.912 1.00 97.75 94 LEU A N 1
ATOM 761 C CA . LEU A 1 94 ? -16.425 -2.538 16.378 1.00 97.75 94 LEU A CA 1
ATOM 762 C C . LEU A 1 94 ? -16.650 -2.743 14.875 1.00 97.75 94 LEU A C 1
ATOM 764 O O . LEU A 1 94 ? -15.690 -2.925 14.126 1.00 97.75 94 LEU A O 1
ATOM 768 N N . HIS A 1 95 ? -17.899 -2.653 14.416 1.00 97.44 95 HIS A N 1
ATOM 769 C CA . HIS A 1 95 ? -18.220 -2.714 12.994 1.00 97.44 95 HIS A CA 1
ATOM 770 C C . HIS A 1 95 ? -17.576 -1.559 12.213 1.00 97.44 95 HIS A C 1
ATOM 772 O O . HIS A 1 95 ? -16.895 -1.798 11.213 1.00 97.44 95 HIS A O 1
ATOM 778 N N . VAL A 1 96 ? -17.718 -0.318 12.695 1.00 97.81 96 VAL A N 1
ATOM 779 C CA . VAL A 1 96 ? -17.080 0.856 12.074 1.00 97.81 96 VAL A CA 1
ATOM 780 C C . VAL A 1 96 ? -15.557 0.720 12.077 1.00 97.81 96 VAL A C 1
ATOM 782 O O . VAL A 1 96 ? -14.918 0.994 11.061 1.00 97.81 96 VAL A O 1
ATOM 785 N N . LEU A 1 97 ? -14.965 0.248 13.177 1.00 97.38 97 LEU A N 1
ATOM 786 C CA . LEU A 1 97 ? -13.526 0.014 13.270 1.00 97.38 97 LEU A CA 1
ATOM 787 C C . LEU A 1 97 ? -13.055 -0.997 12.214 1.00 97.38 97 LEU A C 1
ATOM 789 O O . LEU A 1 97 ? -12.085 -0.726 11.508 1.00 97.38 97 LEU A O 1
ATOM 793 N N . SER A 1 98 ? -13.780 -2.103 12.030 1.00 98.06 98 SER A N 1
ATOM 794 C CA . SER A 1 98 ? -13.473 -3.099 10.996 1.00 98.06 98 SER A CA 1
ATOM 795 C C . SER A 1 98 ? -13.503 -2.504 9.583 1.00 98.06 98 SER A C 1
ATOM 797 O O . SER A 1 98 ? -12.619 -2.798 8.779 1.00 98.06 98 SER A O 1
ATOM 799 N N . LEU A 1 99 ? -14.484 -1.648 9.273 1.00 98.44 99 LEU A N 1
ATOM 800 C CA . LEU A 1 99 ? -14.575 -0.971 7.971 1.00 98.44 99 LEU A CA 1
ATOM 801 C C . LEU A 1 99 ? -13.414 0.009 7.752 1.00 98.44 99 LEU A C 1
ATOM 803 O O . LEU A 1 99 ? -12.871 0.114 6.646 1.00 98.44 99 LEU A O 1
ATOM 807 N N . VAL A 1 100 ? -13.011 0.729 8.801 1.00 98.44 100 VAL A N 1
ATOM 808 C CA . VAL A 1 100 ? -11.863 1.646 8.759 1.00 98.44 100 VAL A CA 1
ATOM 809 C C . VAL A 1 100 ? -10.564 0.872 8.536 1.00 98.44 100 VAL A C 1
ATOM 811 O O . VAL A 1 100 ? -9.757 1.274 7.695 1.00 98.44 100 VAL A O 1
ATOM 814 N N . GLU A 1 101 ? -10.368 -0.252 9.225 1.00 98.31 101 GLU A N 1
ATOM 815 C CA . GLU A 1 101 ? -9.204 -1.122 9.035 1.00 98.31 101 GLU A CA 1
ATOM 816 C C . GLU A 1 101 ? -9.131 -1.694 7.616 1.00 98.31 101 GLU A C 1
ATOM 818 O O . GLU A 1 101 ? -8.061 -1.702 7.002 1.00 98.31 101 GLU A O 1
ATOM 823 N N . GLU A 1 102 ? -10.257 -2.150 7.069 1.00 98.50 102 GLU A N 1
ATOM 824 C CA . GLU A 1 102 ? -10.341 -2.626 5.689 1.00 98.50 102 GLU A CA 1
ATOM 825 C C . GLU A 1 102 ? -10.009 -1.508 4.692 1.00 98.50 102 GLU A C 1
ATOM 827 O O . GLU A 1 102 ? -9.147 -1.673 3.823 1.00 98.50 102 GLU A O 1
ATOM 832 N N . THR A 1 103 ? -10.601 -0.327 4.876 1.00 98.50 103 THR A N 1
ATOM 833 C CA . THR A 1 103 ? -10.323 0.855 4.049 1.00 98.50 103 THR A CA 1
ATOM 834 C C . THR A 1 103 ? -8.844 1.239 4.102 1.00 98.50 103 THR A C 1
ATOM 836 O O . THR A 1 103 ? -8.242 1.561 3.074 1.00 98.50 103 THR A O 1
ATOM 839 N N . TYR A 1 104 ? -8.227 1.189 5.283 1.00 98.69 104 TYR A N 1
ATOM 840 C CA . TYR A 1 104 ? -6.802 1.454 5.457 1.00 98.69 104 TYR A CA 1
ATOM 841 C C . TYR A 1 104 ? -5.936 0.432 4.707 1.00 98.69 104 TYR A C 1
ATOM 843 O O . TYR A 1 104 ? -5.023 0.825 3.975 1.00 98.69 104 TYR A O 1
ATOM 851 N N . LYS A 1 105 ? -6.257 -0.866 4.808 1.00 98.62 105 LYS A N 1
ATOM 852 C CA . LYS A 1 105 ? -5.566 -1.939 4.070 1.00 98.62 105 LYS A CA 1
ATOM 853 C C . LYS A 1 105 ? -5.645 -1.723 2.558 1.00 98.62 105 LYS A C 1
ATOM 855 O O . LYS A 1 105 ? -4.618 -1.808 1.884 1.00 98.62 105 LYS A O 1
ATOM 860 N N . ILE A 1 106 ? -6.822 -1.386 2.028 1.00 98.69 106 ILE A N 1
ATOM 861 C CA . ILE A 1 106 ? -7.010 -1.097 0.597 1.00 98.69 106 ILE A CA 1
ATOM 862 C C . ILE A 1 106 ? -6.181 0.123 0.180 1.00 98.69 106 ILE A C 1
ATOM 864 O O . ILE A 1 106 ? -5.452 0.061 -0.810 1.00 98.69 106 ILE A O 1
ATOM 868 N N . ARG A 1 107 ? -6.221 1.223 0.945 1.00 98.69 107 ARG A N 1
ATOM 869 C CA . ARG A 1 107 ? -5.424 2.430 0.652 1.00 98.69 107 ARG A CA 1
ATOM 870 C C . ARG A 1 107 ? -3.927 2.136 0.615 1.00 98.69 107 ARG A C 1
ATOM 872 O O . ARG A 1 107 ? -3.240 2.633 -0.276 1.00 98.69 107 ARG A O 1
ATOM 879 N N . LEU A 1 108 ? -3.432 1.308 1.534 1.00 98.62 108 LEU A N 1
ATOM 880 C CA . LEU A 1 108 ? -2.033 0.886 1.562 1.00 98.62 108 LEU A CA 1
ATOM 881 C C . LEU A 1 108 ? -1.664 0.056 0.322 1.00 98.62 108 LEU A C 1
ATOM 883 O O . LEU A 1 108 ? -0.631 0.305 -0.299 1.00 98.62 108 LEU A O 1
ATOM 887 N N . GLN A 1 109 ? -2.520 -0.887 -0.082 1.00 98.56 109 GLN A N 1
ATOM 888 C CA . GLN A 1 109 ? -2.317 -1.664 -1.308 1.00 98.56 109 GLN A CA 1
ATOM 889 C C . GLN A 1 109 ? -2.308 -0.769 -2.550 1.00 98.56 109 GLN A C 1
ATOM 891 O O . GLN A 1 109 ? -1.421 -0.900 -3.391 1.00 98.56 109 GLN A O 1
ATOM 896 N N . VAL A 1 110 ? -3.246 0.173 -2.664 1.00 98.75 110 VAL A N 1
ATOM 897 C CA . VAL A 1 110 ? -3.286 1.128 -3.780 1.00 98.75 110 VAL A CA 1
ATOM 898 C C . VAL A 1 110 ? -2.021 1.988 -3.806 1.00 98.75 110 VAL A C 1
ATOM 900 O O . VAL A 1 110 ? -1.432 2.168 -4.869 1.00 98.75 110 VAL A O 1
ATOM 903 N N . ALA A 1 111 ? -1.559 2.487 -2.655 1.00 98.62 111 ALA A N 1
ATOM 904 C CA . ALA A 1 111 ? -0.319 3.258 -2.568 1.00 98.62 111 ALA A CA 1
ATOM 905 C C . ALA A 1 111 ? 0.901 2.449 -3.040 1.00 98.62 111 ALA A C 1
ATOM 907 O O . ALA A 1 111 ? 1.719 2.975 -3.796 1.00 98.62 111 ALA A O 1
ATOM 908 N N . LYS A 1 112 ? 0.981 1.163 -2.670 1.00 98.62 112 LYS A N 1
ATOM 909 C CA . LYS A 1 112 ? 2.028 0.244 -3.136 1.00 98.62 112 LYS A CA 1
ATOM 910 C C . LYS A 1 112 ? 2.035 0.113 -4.665 1.00 98.62 112 LYS A C 1
ATOM 912 O O . LYS A 1 112 ? 3.064 0.371 -5.278 1.00 98.62 112 LYS A O 1
ATOM 917 N N . HIS A 1 113 ? 0.892 -0.194 -5.282 1.00 98.62 113 HIS A N 1
ATOM 918 C CA . HIS A 1 113 ? 0.808 -0.334 -6.744 1.00 98.62 113 HIS A CA 1
ATOM 919 C C . HIS A 1 113 ? 1.104 0.984 -7.472 1.00 98.62 113 HIS A C 1
ATOM 921 O O . HIS A 1 113 ? 1.762 0.986 -8.507 1.00 98.62 113 HIS A O 1
ATOM 927 N N . ARG A 1 114 ? 0.667 2.132 -6.932 1.00 98.62 114 ARG A N 1
ATOM 928 C CA . ARG A 1 114 ? 1.000 3.447 -7.511 1.00 98.62 114 ARG A CA 1
ATOM 929 C C . ARG A 1 114 ? 2.506 3.702 -7.509 1.00 98.62 114 ARG A C 1
ATOM 931 O O . ARG A 1 114 ? 3.014 4.241 -8.486 1.00 98.62 114 ARG A O 1
ATOM 938 N N . MET A 1 115 ? 3.205 3.312 -6.443 1.00 98.62 115 MET A N 1
ATOM 939 C CA . MET A 1 115 ? 4.664 3.406 -6.372 1.00 98.62 115 MET A CA 1
ATOM 940 C C . MET A 1 115 ? 5.339 2.474 -7.387 1.00 98.62 115 MET A C 1
ATOM 942 O O . MET A 1 115 ? 6.250 2.903 -8.087 1.00 98.62 115 MET A O 1
ATOM 946 N N . GLU A 1 116 ? 4.875 1.227 -7.499 1.00 98.62 116 GLU A N 1
ATOM 947 C CA . GLU A 1 116 ? 5.395 0.252 -8.468 1.00 98.62 116 GLU A CA 1
ATOM 948 C C . GLU A 1 116 ? 5.218 0.738 -9.914 1.00 98.62 116 GLU A C 1
ATOM 950 O O . GLU A 1 116 ? 6.183 0.740 -10.676 1.00 98.62 116 GLU A O 1
ATOM 955 N N . PHE A 1 117 ? 4.036 1.250 -10.273 1.00 98.69 117 PHE A N 1
ATOM 956 C CA . PHE A 1 117 ? 3.797 1.815 -11.604 1.00 98.69 117 PHE A CA 1
ATOM 957 C C . PHE A 1 117 ? 4.607 3.082 -11.867 1.00 98.69 117 PHE A C 1
ATOM 959 O O . PHE A 1 117 ? 5.093 3.262 -12.979 1.00 98.69 117 PHE A O 1
ATOM 966 N N . ALA A 1 118 ? 4.784 3.954 -10.869 1.00 98.62 118 ALA A N 1
ATOM 967 C CA . ALA A 1 118 ? 5.633 5.132 -11.024 1.00 98.62 118 ALA A CA 1
ATOM 968 C C . ALA A 1 118 ? 7.088 4.733 -11.318 1.00 98.62 118 ALA A C 1
ATOM 970 O O . ALA A 1 118 ? 7.691 5.282 -12.233 1.00 98.62 118 ALA A O 1
ATOM 971 N N . LEU A 1 119 ? 7.627 3.737 -10.604 1.00 98.62 119 LEU A N 1
ATOM 972 C CA . LEU A 1 119 ? 8.964 3.200 -10.872 1.00 98.62 119 LEU A CA 1
ATOM 973 C C . LEU A 1 119 ? 9.059 2.546 -12.255 1.00 98.62 119 LEU A C 1
ATOM 975 O O . LEU A 1 119 ? 10.045 2.748 -12.959 1.00 98.62 119 LEU A O 1
ATOM 979 N N . GLU A 1 120 ? 8.044 1.782 -12.661 1.00 98.69 120 GLU A N 1
ATOM 980 C CA . GLU A 1 120 ? 8.008 1.155 -13.983 1.00 98.69 120 GLU A CA 1
ATOM 981 C C . GLU A 1 120 ? 7.983 2.196 -15.112 1.00 98.69 120 GLU A C 1
ATOM 983 O O . GLU A 1 120 ? 8.690 2.031 -16.106 1.00 98.69 120 GLU A O 1
ATOM 988 N N . ILE A 1 121 ? 7.211 3.277 -14.958 1.00 98.50 121 ILE A N 1
ATOM 989 C CA . ILE A 1 121 ? 7.175 4.392 -15.913 1.00 98.50 121 ILE A CA 1
ATOM 990 C C . ILE A 1 121 ? 8.550 5.058 -15.997 1.00 98.50 121 ILE A C 1
ATOM 992 O O . ILE A 1 121 ? 9.092 5.146 -17.094 1.00 98.50 121 ILE A O 1
ATOM 996 N N . THR A 1 122 ? 9.154 5.432 -14.864 1.00 98.62 122 THR A N 1
ATOM 997 C CA . THR A 1 122 ? 10.488 6.056 -14.839 1.00 98.62 122 THR A CA 1
ATOM 998 C C . THR A 1 122 ? 11.551 5.167 -15.491 1.00 98.62 122 THR A C 1
ATOM 1000 O O . THR A 1 122 ? 12.393 5.657 -16.240 1.00 98.62 122 THR A O 1
ATOM 1003 N N . ASN A 1 123 ? 11.511 3.851 -15.253 1.00 98.62 123 ASN A N 1
ATOM 1004 C CA . ASN A 1 123 ? 12.432 2.910 -15.895 1.00 98.62 123 ASN A CA 1
ATOM 1005 C C . ASN A 1 123 ? 12.224 2.857 -17.416 1.00 98.62 123 ASN A C 1
ATOM 1007 O O . ASN A 1 123 ? 13.196 2.887 -18.163 1.00 98.62 123 ASN A O 1
ATOM 1011 N N . LYS A 1 124 ? 10.971 2.833 -17.889 1.00 98.56 124 LYS A N 1
ATOM 1012 C CA . LYS A 1 124 ? 10.660 2.850 -19.329 1.00 98.56 124 LYS A CA 1
ATOM 1013 C C . LYS A 1 124 ? 11.063 4.161 -20.001 1.00 98.56 124 LYS A C 1
ATOM 1015 O O . LYS A 1 124 ? 11.506 4.135 -21.145 1.00 98.56 124 LYS A O 1
ATOM 1020 N N . GLU A 1 125 ? 10.903 5.291 -19.318 1.00 98.56 125 GLU A N 1
ATOM 1021 C CA . GLU A 1 125 ? 11.374 6.596 -19.795 1.00 98.56 125 GLU A CA 1
ATOM 1022 C C . GLU A 1 125 ? 12.901 6.600 -19.936 1.00 98.56 125 GLU A C 1
ATOM 1024 O O . GLU A 1 125 ? 13.412 6.990 -20.983 1.00 98.56 125 GLU A O 1
ATOM 1029 N N . LEU A 1 126 ? 13.625 6.073 -18.942 1.00 98.62 126 LEU A N 1
ATOM 1030 C CA . LEU A 1 126 ? 15.079 5.916 -19.010 1.00 98.62 126 LEU A CA 1
ATOM 1031 C C . LEU A 1 126 ? 15.511 5.001 -20.168 1.00 98.62 126 LEU A C 1
ATOM 1033 O O . LEU A 1 126 ? 16.405 5.362 -20.931 1.00 98.62 126 LEU A O 1
ATOM 1037 N N . ASP A 1 127 ? 14.870 3.842 -20.327 1.00 98.56 127 ASP A N 1
ATOM 1038 C CA . ASP A 1 127 ? 15.165 2.901 -21.414 1.00 98.56 127 ASP A CA 1
ATOM 1039 C C . ASP A 1 127 ? 14.897 3.512 -22.798 1.00 98.56 127 ASP A C 1
ATOM 1041 O O . ASP A 1 127 ? 15.609 3.209 -23.760 1.00 98.56 127 ASP A O 1
ATOM 1045 N N . ASN A 1 128 ? 13.877 4.367 -22.913 1.00 98.38 128 ASN A N 1
ATOM 1046 C CA . ASN A 1 128 ? 13.558 5.093 -24.140 1.00 98.38 128 ASN A CA 1
ATOM 1047 C C . ASN A 1 128 ? 14.638 6.137 -24.462 1.00 98.38 128 ASN A C 1
ATOM 1049 O O . ASN A 1 128 ? 15.195 6.117 -25.558 1.00 98.38 128 ASN A O 1
ATOM 1053 N N . GLU A 1 129 ? 15.015 6.976 -23.495 1.00 98.50 129 GLU A N 1
ATOM 1054 C CA . GLU A 1 129 ? 16.083 7.970 -23.669 1.00 98.50 129 GLU A CA 1
ATOM 1055 C C . GLU A 1 129 ? 17.423 7.319 -24.046 1.00 98.50 129 GLU A C 1
ATOM 1057 O O . GLU A 1 129 ? 18.122 7.791 -24.945 1.00 98.50 129 GLU A O 1
ATOM 1062 N N . LEU A 1 130 ? 17.766 6.180 -23.431 1.00 98.56 130 LEU A N 1
ATOM 1063 C CA . LEU A 1 130 ? 18.959 5.411 -23.798 1.00 98.56 130 LEU A CA 1
ATOM 1064 C C . LEU A 1 130 ? 18.909 4.918 -25.252 1.00 98.56 130 LEU A C 1
ATOM 1066 O O . LEU A 1 130 ? 19.917 5.003 -25.957 1.00 98.56 130 LEU A O 1
ATOM 1070 N N . GLN A 1 131 ? 17.751 4.439 -25.717 1.00 98.50 131 GLN A N 1
ATOM 1071 C CA . GLN A 1 131 ? 17.564 4.022 -27.110 1.00 98.50 131 GLN A CA 1
ATOM 1072 C C . GLN A 1 131 ? 17.670 5.199 -28.085 1.00 98.50 131 GLN A C 1
ATOM 1074 O O . GLN A 1 131 ? 18.323 5.058 -29.119 1.00 98.50 131 GLN A O 1
ATOM 1079 N N . ILE A 1 132 ? 17.087 6.357 -27.758 1.00 98.25 132 ILE A N 1
ATOM 1080 C CA . ILE A 1 132 ? 17.195 7.578 -28.573 1.00 98.25 132 ILE A CA 1
ATOM 1081 C C . ILE A 1 132 ? 18.664 7.986 -28.712 1.00 98.25 132 ILE A C 1
ATOM 1083 O O . ILE A 1 132 ? 19.154 8.129 -29.830 1.00 98.25 132 ILE A O 1
ATOM 1087 N N . ILE A 1 133 ? 19.399 8.085 -27.599 1.00 98.25 133 ILE A N 1
ATOM 1088 C CA . ILE A 1 133 ? 20.826 8.443 -27.607 1.00 98.25 133 ILE A CA 1
ATOM 1089 C C . ILE A 1 133 ? 21.637 7.437 -28.430 1.00 98.25 133 ILE A C 1
ATOM 1091 O O . ILE A 1 133 ? 22.516 7.828 -29.199 1.00 98.25 133 ILE A O 1
ATOM 1095 N N . GLN A 1 134 ? 21.355 6.140 -28.291 1.00 98.50 134 GLN A N 1
ATOM 1096 C CA . GLN A 1 134 ? 22.042 5.103 -29.055 1.00 98.50 134 GLN A CA 1
ATOM 1097 C C . GLN A 1 134 ? 21.790 5.244 -30.565 1.00 98.50 134 GLN A C 1
ATOM 1099 O O . GLN A 1 134 ? 22.740 5.158 -31.348 1.00 98.50 134 GLN A O 1
ATOM 1104 N N . CYS A 1 135 ? 20.543 5.477 -30.980 1.00 98.12 135 CYS A N 1
ATOM 1105 C CA . CYS A 1 135 ? 20.188 5.744 -32.374 1.00 98.12 135 CYS A CA 1
ATOM 1106 C C . CYS A 1 135 ? 20.894 7.001 -32.901 1.00 98.12 135 CYS A C 1
ATOM 1108 O O . CYS A 1 135 ? 21.565 6.923 -33.928 1.00 98.12 135 CYS A O 1
ATOM 1110 N N . ASP A 1 136 ? 20.846 8.109 -32.160 1.00 98.31 136 ASP A N 1
ATOM 1111 C CA . ASP A 1 136 ? 21.503 9.373 -32.514 1.00 98.31 136 ASP A CA 1
ATOM 1112 C C . ASP A 1 136 ? 23.017 9.209 -32.710 1.00 98.31 136 ASP A C 1
ATOM 1114 O O . ASP A 1 136 ? 23.599 9.737 -33.663 1.00 98.31 136 ASP A O 1
ATOM 1118 N N . VAL A 1 137 ? 23.685 8.479 -31.811 1.00 98.31 137 VAL A N 1
ATOM 1119 C CA . VAL A 1 137 ? 25.128 8.206 -31.907 1.00 98.31 137 VAL A CA 1
ATOM 1120 C C . VAL A 1 137 ? 25.437 7.357 -33.139 1.00 98.31 137 VAL A C 1
ATOM 1122 O O . VAL A 1 137 ? 26.377 7.676 -33.870 1.00 98.31 137 VAL A O 1
ATOM 1125 N N . ASN A 1 138 ? 24.639 6.319 -33.404 1.00 98.31 138 ASN A N 1
ATOM 1126 C CA . ASN A 1 138 ? 24.808 5.463 -34.578 1.00 98.31 138 ASN A CA 1
ATOM 1127 C C . ASN A 1 138 ? 24.602 6.238 -35.889 1.00 98.31 138 ASN A C 1
ATOM 1129 O O . ASN A 1 138 ? 25.398 6.090 -36.815 1.00 98.31 138 ASN A O 1
ATOM 1133 N N . GLU A 1 139 ? 23.585 7.099 -35.969 1.00 98.19 139 GLU A N 1
ATOM 1134 C CA . GLU A 1 139 ? 23.336 7.942 -37.144 1.00 98.19 139 GLU A CA 1
ATOM 1135 C C . GLU A 1 139 ? 24.472 8.945 -37.382 1.00 98.19 139 GLU A C 1
ATOM 1137 O O . GLU A 1 139 ? 24.911 9.137 -38.520 1.00 98.19 139 GLU A O 1
ATOM 1142 N N . ARG A 1 140 ? 25.007 9.555 -36.315 1.00 98.31 140 ARG A N 1
ATOM 1143 C CA . ARG A 1 140 ? 26.164 10.462 -36.408 1.00 98.31 140 ARG A CA 1
ATOM 1144 C C . ARG A 1 140 ? 27.427 9.739 -36.863 1.00 98.31 140 ARG A C 1
ATOM 1146 O O . ARG A 1 140 ? 28.155 10.288 -37.689 1.00 98.31 140 ARG A O 1
ATOM 1153 N N . LEU A 1 141 ? 27.677 8.530 -36.357 1.00 98.38 141 LEU A N 1
ATOM 1154 C CA . LEU A 1 141 ? 28.800 7.696 -36.787 1.00 98.38 141 LEU A CA 1
ATOM 1155 C C . LEU A 1 141 ? 28.678 7.351 -38.276 1.00 98.38 141 LEU A C 1
ATOM 1157 O O . LEU A 1 141 ? 29.614 7.609 -39.028 1.00 98.38 141 LEU A O 1
ATOM 1161 N N . LEU A 1 142 ? 27.510 6.870 -38.714 1.00 98.31 142 LEU A N 1
ATOM 1162 C CA . LEU A 1 142 ? 27.251 6.528 -40.115 1.00 98.31 142 LEU A CA 1
ATOM 1163 C C . LEU A 1 142 ? 27.426 7.742 -41.042 1.00 98.31 142 LEU A C 1
ATOM 1165 O O . LEU A 1 142 ? 28.020 7.637 -42.113 1.00 98.31 142 LEU A O 1
ATOM 1169 N N . SER A 1 143 ? 26.948 8.916 -40.620 1.00 98.25 143 SER A N 1
ATOM 1170 C CA . SER A 1 143 ? 27.131 10.173 -41.354 1.00 98.25 143 SER A CA 1
ATOM 1171 C C . SER A 1 143 ? 28.609 10.568 -41.468 1.00 98.25 143 SER A C 1
ATOM 1173 O O . SER A 1 143 ? 29.058 10.970 -42.541 1.00 98.25 143 SER A O 1
ATOM 1175 N N . ALA A 1 144 ? 29.394 10.411 -40.397 1.00 98.38 144 ALA A N 1
ATOM 1176 C CA . ALA A 1 144 ? 30.831 10.682 -40.417 1.00 98.38 144 ALA A CA 1
ATOM 1177 C C . ALA A 1 144 ? 31.595 9.699 -41.322 1.00 98.38 144 ALA A C 1
ATOM 1179 O O . ALA A 1 144 ? 32.453 10.120 -42.101 1.00 98.38 144 ALA A O 1
ATOM 1180 N N . GLU A 1 145 ? 31.260 8.407 -41.268 1.00 98.56 145 GLU A N 1
ATOM 1181 C CA . GLU A 1 145 ? 31.815 7.382 -42.159 1.00 98.56 145 GLU A CA 1
ATOM 1182 C C . GLU A 1 145 ? 31.524 7.703 -43.632 1.00 98.56 145 GLU A C 1
ATOM 1184 O O . GLU A 1 145 ? 32.427 7.655 -44.471 1.00 98.56 145 GLU A O 1
ATOM 1189 N N . GLU A 1 146 ? 30.292 8.111 -43.944 1.00 98.50 146 GLU A N 1
ATOM 1190 C CA . GLU A 1 146 ? 29.879 8.506 -45.291 1.00 98.50 146 GLU A CA 1
ATOM 1191 C C . GLU A 1 146 ? 30.612 9.767 -45.778 1.00 98.50 146 GLU A C 1
ATOM 1193 O O . GLU A 1 146 ? 31.081 9.810 -46.918 1.00 98.50 146 GLU A O 1
ATOM 1198 N N . GLN A 1 147 ? 30.794 10.775 -44.918 1.00 98.44 147 GLN A N 1
ATOM 1199 C CA . GLN A 1 147 ? 31.580 11.972 -45.244 1.00 98.44 147 GLN A CA 1
ATOM 1200 C C . GLN A 1 147 ? 33.041 11.631 -45.564 1.00 98.44 147 GLN A C 1
ATOM 1202 O O . GLN A 1 147 ? 33.596 12.138 -46.542 1.00 98.44 147 GLN A O 1
ATOM 1207 N N . ILE A 1 148 ? 33.662 10.742 -44.780 1.00 98.44 148 ILE A N 1
ATOM 1208 C CA . ILE A 1 148 ? 35.025 10.258 -45.038 1.00 98.44 148 ILE A CA 1
ATOM 1209 C C . ILE A 1 148 ? 35.071 9.497 -46.368 1.00 98.44 148 ILE A C 1
ATOM 1211 O O . ILE A 1 148 ? 35.964 9.738 -47.184 1.00 98.44 148 ILE A O 1
ATOM 1215 N N . ARG A 1 149 ? 34.095 8.619 -46.629 1.00 98.44 149 ARG A N 1
ATOM 1216 C CA . ARG A 1 149 ? 33.997 7.850 -47.876 1.00 98.44 149 ARG A CA 1
ATOM 1217 C C . ARG A 1 149 ? 33.893 8.764 -49.101 1.00 98.44 149 ARG A C 1
ATOM 1219 O O . ARG A 1 149 ? 34.614 8.546 -50.076 1.00 98.44 149 ARG A O 1
ATOM 1226 N N . LEU A 1 150 ? 33.037 9.786 -49.050 1.00 98.19 150 LEU A N 1
ATOM 1227 C CA . LEU A 1 150 ? 32.874 10.774 -50.123 1.00 98.19 150 LEU A CA 1
ATOM 1228 C C . LEU A 1 150 ? 34.155 11.591 -50.339 1.00 98.19 150 LEU A C 1
ATOM 1230 O O . LEU A 1 150 ? 34.611 11.705 -51.473 1.00 98.19 150 LEU A O 1
ATOM 1234 N N . SER A 1 151 ? 34.792 12.065 -49.265 1.00 98.25 151 SER A N 1
ATOM 1235 C CA . SER A 1 151 ? 36.067 12.798 -49.332 1.00 98.25 151 SER A CA 1
ATOM 1236 C C . SER A 1 151 ? 37.188 11.972 -49.983 1.00 98.25 151 SER A C 1
ATOM 1238 O O . SER A 1 151 ? 37.908 12.452 -50.864 1.00 98.25 151 SER A O 1
ATOM 1240 N N . LEU A 1 152 ? 37.305 10.687 -49.626 1.00 98.00 152 LEU A N 1
ATOM 1241 C CA . LEU A 1 152 ? 38.261 9.769 -50.254 1.00 98.00 152 LEU A CA 1
ATOM 1242 C C . LEU A 1 152 ? 37.942 9.527 -51.735 1.00 98.00 152 LEU A C 1
ATOM 1244 O O . LEU A 1 152 ? 38.858 9.486 -52.560 1.00 98.00 152 LEU A O 1
ATOM 1248 N N . GLN A 1 153 ? 36.662 9.395 -52.088 1.00 97.88 153 GLN A N 1
ATOM 1249 C CA . GLN A 1 153 ? 36.221 9.230 -53.472 1.00 97.88 153 GLN A CA 1
ATOM 1250 C C . GLN A 1 153 ? 36.537 10.472 -54.322 1.00 97.88 153 GLN A C 1
ATOM 1252 O O . GLN A 1 153 ? 37.057 10.338 -55.430 1.00 97.88 153 GLN A O 1
ATOM 1257 N N . GLU A 1 154 ? 36.292 11.676 -53.802 1.00 97.25 154 GLU A N 1
ATOM 1258 C CA . GLU A 1 154 ? 36.652 12.940 -54.455 1.00 97.25 154 GLU A CA 1
ATOM 1259 C C . GLU A 1 154 ? 38.168 13.068 -54.650 1.00 97.25 154 GLU A C 1
ATOM 1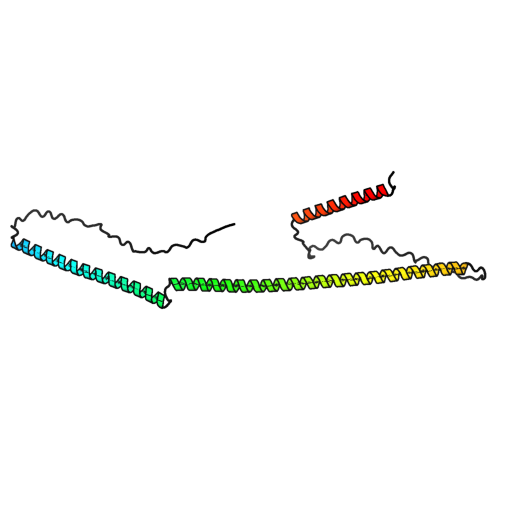261 O O . GLU A 1 154 ? 38.628 13.420 -55.741 1.00 97.25 154 GLU A O 1
ATOM 1266 N N . SER A 1 155 ? 38.954 12.718 -53.627 1.00 97.75 155 SER A N 1
ATOM 1267 C CA . SER A 1 155 ? 40.420 12.706 -53.690 1.00 97.75 155 SER A CA 1
ATOM 1268 C C . SER A 1 155 ? 40.945 11.740 -54.760 1.00 97.75 155 SER A C 1
ATOM 1270 O O . SER A 1 155 ? 41.791 12.114 -55.577 1.00 97.75 155 SER A O 1
ATOM 1272 N N . LEU A 1 156 ? 40.392 10.523 -54.836 1.00 97.19 156 LEU A N 1
ATOM 1273 C CA . LEU A 1 156 ? 40.723 9.544 -55.877 1.00 97.19 156 LEU A CA 1
ATOM 1274 C C . LEU A 1 156 ? 40.402 10.067 -57.283 1.00 97.19 156 LEU A C 1
ATOM 1276 O O . LEU A 1 156 ? 41.264 10.002 -58.162 1.00 97.19 156 LEU A O 1
ATOM 1280 N N . CYS A 1 157 ? 39.207 10.627 -57.495 1.00 97.19 157 CYS A N 1
ATOM 1281 C CA . CYS A 1 157 ? 38.813 11.227 -58.774 1.00 97.19 157 CYS A CA 1
ATOM 1282 C C . CYS A 1 157 ? 39.753 12.372 -59.182 1.00 97.19 157 CYS A C 1
ATOM 1284 O O . CYS A 1 157 ? 40.167 12.457 -60.342 1.00 97.19 157 CYS A O 1
ATOM 1286 N N . LYS A 1 158 ? 40.139 13.233 -58.231 1.00 97.44 158 LYS A N 1
ATOM 1287 C CA . LYS A 1 158 ? 41.087 14.329 -58.462 1.00 97.44 158 LYS A CA 1
ATOM 1288 C C . LYS A 1 158 ? 42.460 13.805 -58.887 1.00 97.44 158 LYS A C 1
ATOM 1290 O O . LYS A 1 158 ? 42.982 14.249 -59.907 1.00 97.44 158 LYS A O 1
ATOM 1295 N N . LEU A 1 159 ? 43.010 12.822 -58.172 1.00 96.94 159 LEU A N 1
ATOM 1296 C CA . LEU A 1 159 ? 44.298 12.200 -58.504 1.00 96.94 159 LEU A CA 1
ATOM 1297 C C . LEU A 1 159 ? 44.274 11.501 -59.870 1.00 96.94 159 LEU A C 1
ATOM 1299 O O . LEU A 1 159 ? 45.252 11.560 -60.617 1.00 96.94 159 LEU A O 1
ATOM 1303 N N . GLN A 1 160 ? 43.165 10.850 -60.224 1.00 96.00 160 GLN A N 1
ATOM 1304 C CA . GLN A 1 160 ? 42.983 10.241 -61.545 1.00 96.00 160 GLN A CA 1
ATOM 1305 C C . GLN A 1 160 ? 42.961 11.297 -62.655 1.00 96.00 160 GLN A C 1
ATOM 1307 O O . GLN A 1 160 ? 43.631 11.128 -63.676 1.00 96.00 160 GLN A O 1
ATOM 1312 N N . TYR A 1 161 ? 42.245 12.405 -62.446 1.00 95.62 161 TYR A N 1
ATOM 1313 C CA . TYR A 1 161 ? 42.219 13.521 -63.387 1.00 95.62 161 TYR A CA 1
ATOM 1314 C C . TYR A 1 161 ? 43.600 14.166 -63.546 1.00 95.62 161 TYR A C 1
ATOM 1316 O O . TYR A 1 161 ? 44.047 14.384 -64.672 1.00 95.62 161 TYR A O 1
ATOM 1324 N N . GLU A 1 162 ? 44.304 14.429 -62.443 1.00 95.81 162 GLU A N 1
ATOM 1325 C CA . GLU A 1 162 ? 45.665 14.974 -62.452 1.00 95.81 162 GLU A CA 1
ATOM 1326 C C . GLU A 1 162 ? 46.629 14.041 -63.192 1.00 95.81 162 GLU A C 1
ATOM 132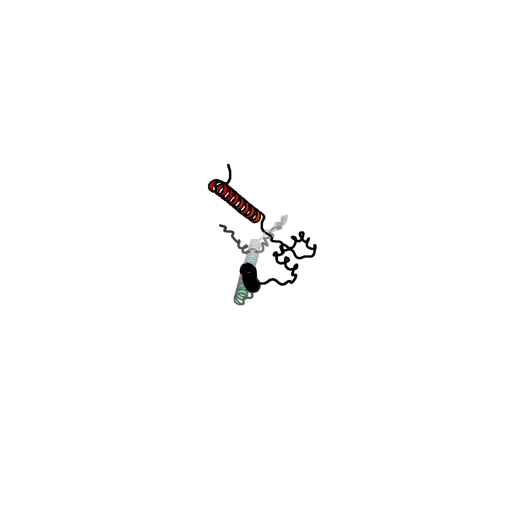8 O O . GLU A 1 162 ? 47.354 14.494 -64.080 1.00 95.81 162 GLU A O 1
ATOM 1333 N N . ARG A 1 163 ? 46.582 12.729 -62.922 1.00 94.94 163 ARG A N 1
ATOM 1334 C CA . ARG A 1 163 ? 47.366 11.718 -63.649 1.00 94.94 163 ARG A CA 1
ATOM 1335 C C . ARG A 1 163 ? 47.088 11.765 -65.152 1.00 94.94 163 ARG A C 1
ATOM 1337 O O . ARG A 1 163 ? 48.031 11.850 -65.937 1.00 94.94 163 ARG A O 1
ATOM 1344 N N . ALA A 1 164 ? 45.818 11.753 -65.560 1.00 93.62 164 ALA A N 1
ATOM 1345 C CA . ALA A 1 164 ? 45.433 11.817 -66.969 1.00 93.62 164 ALA A CA 1
ATOM 1346 C C . ALA A 1 164 ? 45.864 13.141 -67.629 1.00 93.62 164 ALA A C 1
ATOM 1348 O O . ALA A 1 164 ? 46.325 13.155 -68.772 1.00 93.62 164 ALA A O 1
ATOM 1349 N N . ALA A 1 165 ? 45.766 14.263 -66.912 1.00 92.00 165 ALA A N 1
ATOM 1350 C CA . ALA A 1 165 ? 46.225 15.566 -67.380 1.00 92.00 165 ALA A CA 1
ATOM 1351 C C . ALA A 1 165 ? 47.753 15.614 -67.554 1.00 92.00 165 ALA A C 1
ATOM 1353 O O . ALA A 1 165 ? 48.228 16.153 -68.554 1.00 92.00 165 ALA A O 1
ATOM 1354 N N . HIS A 1 166 ? 48.521 15.028 -66.630 1.00 90.75 166 HIS A N 1
ATOM 1355 C CA . HIS A 1 166 ? 49.975 14.886 -66.749 1.00 90.75 166 HIS A CA 1
ATOM 1356 C C . HIS A 1 166 ? 50.369 14.006 -67.939 1.00 90.75 166 HIS A C 1
ATOM 1358 O O . HIS A 1 166 ? 51.257 14.386 -68.699 1.00 90.75 166 HIS A O 1
ATOM 1364 N N . GLN A 1 167 ? 49.672 12.890 -68.161 1.00 89.12 167 GLN A N 1
ATOM 1365 C CA . GLN A 1 167 ? 49.936 11.985 -69.284 1.00 89.12 167 GLN A CA 1
ATOM 1366 C C . GLN A 1 167 ? 49.704 12.673 -70.644 1.00 89.12 167 GLN A C 1
ATOM 1368 O O . GLN A 1 167 ? 50.529 12.552 -71.545 1.00 89.12 167 GLN A O 1
ATOM 1373 N N . ARG A 1 168 ? 48.644 13.490 -70.765 1.00 86.06 168 ARG A N 1
ATOM 1374 C CA . ARG A 1 168 ? 48.375 14.320 -71.960 1.00 86.06 168 ARG A CA 1
ATOM 1375 C C . ARG A 1 168 ? 49.372 15.463 -72.167 1.00 86.06 168 ARG A C 1
ATOM 1377 O O . ARG A 1 168 ? 49.502 15.953 -73.285 1.00 86.06 168 ARG A O 1
ATOM 1384 N N . LYS A 1 169 ? 50.006 15.959 -71.099 1.00 84.19 169 LYS A N 1
ATOM 1385 C CA . LYS A 1 169 ? 51.063 16.980 -71.193 1.00 84.19 169 LYS A CA 1
ATOM 1386 C C . LYS A 1 169 ? 52.387 16.352 -71.626 1.00 84.19 169 LYS A C 1
ATOM 1388 O O . LYS A 1 169 ? 53.021 16.892 -72.518 1.00 84.19 169 LYS A O 1
ATOM 1393 N N . ALA A 1 170 ? 52.746 15.196 -71.066 1.00 77.50 170 ALA A N 1
ATOM 1394 C CA . ALA A 1 170 ? 53.961 14.464 -71.425 1.00 77.50 170 ALA A CA 1
ATOM 1395 C C . ALA A 1 170 ? 53.956 13.973 -72.884 1.00 77.50 170 ALA A C 1
ATOM 1397 O O . ALA A 1 170 ? 54.998 13.940 -73.523 1.00 77.50 170 ALA A O 1
ATOM 1398 N N . SER A 1 171 ? 52.787 13.652 -73.453 1.00 64.81 171 SER A N 1
ATOM 1399 C CA . SER A 1 171 ? 52.674 13.270 -74.869 1.00 64.81 171 SER A CA 1
ATOM 1400 C C . SER A 1 171 ? 52.831 14.438 -75.858 1.00 64.81 171 SER A C 1
ATOM 1402 O O . SER A 1 171 ? 52.766 14.210 -77.063 1.00 64.81 171 SER A O 1
ATOM 1404 N N . LYS A 1 172 ? 52.958 15.688 -75.386 1.00 61.19 172 LYS A N 1
ATOM 1405 C CA . LYS A 1 172 ? 53.141 16.878 -76.237 1.00 61.19 172 LYS A CA 1
ATOM 1406 C C . LYS A 1 172 ? 54.603 17.284 -76.431 1.00 61.19 172 LYS A C 1
ATOM 1408 O O . LYS A 1 172 ? 54.830 18.247 -77.155 1.00 61.19 172 LYS A O 1
ATOM 1413 N N . ASP A 1 173 ? 55.554 16.547 -75.862 1.00 52.38 173 ASP A N 1
ATOM 1414 C CA . ASP A 1 173 ? 56.974 16.673 -76.195 1.00 52.38 173 ASP A CA 1
ATOM 1415 C C . ASP A 1 173 ? 57.319 15.644 -77.289 1.00 52.38 173 ASP A C 1
ATOM 1417 O O . ASP A 1 173 ? 57.408 14.448 -76.996 1.00 52.38 173 ASP A O 1
ATOM 1421 N N . PRO A 1 174 ? 57.485 16.048 -78.565 1.00 45.66 174 PRO A N 1
ATOM 1422 C CA . PRO A 1 174 ? 57.772 15.120 -79.647 1.00 45.66 174 PRO A CA 1
ATOM 1423 C C . PRO A 1 174 ? 59.284 14.901 -79.763 1.00 45.66 174 PRO A C 1
ATOM 1425 O O . PRO A 1 174 ? 59.865 15.167 -80.802 1.00 45.66 174 PRO A O 1
ATOM 1428 N N . GLU A 1 175 ? 59.936 14.419 -78.708 1.00 45.72 175 GLU A N 1
ATOM 1429 C CA . GLU A 1 175 ? 61.317 13.930 -78.791 1.00 45.72 175 GLU A CA 1
ATOM 1430 C C . GLU A 1 175 ? 61.515 12.768 -77.816 1.00 45.72 175 GLU A C 1
ATOM 1432 O O . GLU A 1 175 ? 62.028 12.944 -76.711 1.00 45.72 175 GLU A O 1
ATOM 1437 N N . LYS A 1 176 ? 61.066 11.575 -78.230 1.00 45.88 176 LYS A N 1
ATOM 1438 C CA . LYS A 1 176 ? 61.769 10.284 -78.088 1.00 45.88 176 LYS A CA 1
ATOM 1439 C C . LYS A 1 176 ? 60.849 9.133 -78.489 1.00 45.88 176 LYS A C 1
ATOM 1441 O O . LYS A 1 176 ? 59.914 8.767 -77.780 1.00 45.88 176 LYS A O 1
ATOM 1446 N N . GLU A 1 177 ? 61.172 8.556 -79.643 1.00 40.53 177 GLU A N 1
ATOM 1447 C CA . GLU A 1 177 ? 60.890 7.163 -79.972 1.00 40.53 177 GLU A CA 1
ATOM 1448 C C . GLU A 1 177 ? 61.332 6.229 -78.834 1.00 40.53 177 GLU A C 1
ATOM 1450 O O . GLU A 1 177 ? 62.213 6.573 -78.050 1.00 40.53 177 GLU A O 1
ATOM 1455 N N . TYR A 1 178 ? 60.703 5.052 -78.804 1.00 50.25 178 TYR A N 1
ATOM 1456 C CA . TYR A 1 178 ? 61.076 3.777 -78.169 1.00 50.25 178 TYR A CA 1
ATOM 1457 C C . TYR A 1 178 ? 59.952 3.213 -77.291 1.00 50.25 178 TYR A C 1
ATOM 1459 O O . TYR A 1 178 ? 59.906 3.365 -76.076 1.00 50.25 178 TYR A O 1
ATOM 1467 N N . THR A 1 179 ? 59.056 2.495 -77.977 1.00 39.06 179 THR A N 1
ATOM 1468 C CA . THR A 1 179 ? 58.597 1.142 -77.623 1.00 39.06 179 THR A CA 1
ATOM 1469 C C . THR A 1 179 ? 58.425 0.824 -76.133 1.00 39.06 179 THR A C 1
ATOM 1471 O O . THR A 1 179 ? 59.399 0.484 -75.460 1.00 39.06 179 THR A O 1
ATOM 1474 N N . LYS A 1 180 ? 57.172 0.732 -75.671 1.00 46.72 180 LYS A N 1
ATOM 1475 C CA . LYS A 1 180 ? 56.670 -0.459 -74.958 1.00 46.72 180 LYS A CA 1
ATOM 1476 C C . LYS A 1 180 ? 55.156 -0.396 -74.742 1.00 46.72 180 LYS A C 1
ATOM 1478 O O . LYS A 1 180 ? 54.610 0.592 -74.271 1.00 46.72 180 LYS A O 1
ATOM 1483 N N . SER A 1 181 ? 54.531 -1.503 -75.119 1.00 38.16 181 SER A N 1
ATOM 1484 C CA . SER A 1 181 ? 53.143 -1.918 -74.929 1.00 38.16 181 SER A CA 1
ATOM 1485 C C . SER A 1 181 ? 52.573 -1.613 -73.542 1.00 38.16 181 SER A C 1
ATOM 1487 O O . SER A 1 181 ? 53.161 -2.022 -72.539 1.00 38.16 181 SER A O 1
ATOM 1489 N N . PHE A 1 182 ? 51.384 -1.010 -73.489 1.00 44.62 182 PHE A N 1
ATOM 1490 C CA . PHE A 1 182 ? 50.544 -1.038 -72.293 1.00 44.62 182 PHE A CA 1
ATOM 1491 C C . PHE A 1 182 ? 49.057 -0.892 -72.642 1.00 44.62 182 PHE A C 1
ATOM 1493 O O . PHE A 1 182 ? 48.383 0.051 -72.235 1.00 44.62 182 PHE A O 1
ATOM 1500 N N . ASP A 1 183 ? 48.548 -1.856 -73.405 1.00 43.78 183 ASP A N 1
ATOM 1501 C CA . ASP A 1 183 ? 47.115 -2.126 -73.500 1.00 43.78 183 ASP A CA 1
ATOM 1502 C C . ASP A 1 183 ? 46.670 -2.865 -72.230 1.00 43.78 183 ASP A C 1
ATOM 1504 O O . ASP A 1 183 ? 46.620 -4.092 -72.254 1.00 43.78 183 ASP A O 1
ATOM 1508 N N . GLN A 1 184 ? 46.403 -2.185 -71.099 1.00 50.81 184 GLN A N 1
ATOM 1509 C CA . GLN A 1 184 ? 45.662 -2.851 -70.004 1.00 50.81 184 GLN A CA 1
ATOM 1510 C C . GLN A 1 184 ? 45.080 -2.007 -68.854 1.00 50.81 184 GLN A C 1
ATOM 1512 O O . GLN A 1 184 ? 44.970 -2.527 -67.752 1.00 50.81 184 GLN A O 1
ATOM 1517 N N . TYR A 1 185 ? 44.672 -0.744 -69.015 1.00 45.66 185 TYR A N 1
ATOM 1518 C CA . TYR A 1 185 ? 44.043 -0.023 -67.885 1.00 45.66 185 TYR A CA 1
ATOM 1519 C C . TYR A 1 185 ? 42.841 0.831 -68.302 1.00 45.66 185 TYR A C 1
ATOM 1521 O O . TYR A 1 185 ? 42.851 2.044 -68.136 1.00 45.66 185 TYR A O 1
ATOM 1529 N N . ASP A 1 186 ? 41.786 0.172 -68.793 1.00 48.66 186 ASP A N 1
ATOM 1530 C CA . ASP A 1 186 ? 40.456 0.775 -69.021 1.00 48.66 186 ASP A CA 1
ATOM 1531 C C . ASP A 1 186 ? 39.381 0.248 -68.036 1.00 48.66 186 ASP A C 1
ATOM 1533 O O . ASP A 1 186 ? 38.183 0.291 -68.286 1.00 48.66 186 ASP A O 1
ATOM 1537 N N . ASN A 1 187 ? 39.806 -0.248 -66.865 1.00 49.94 187 ASN A N 1
ATOM 1538 C CA . ASN A 1 187 ? 38.923 -0.812 -65.826 1.00 49.94 187 ASN A CA 1
ATOM 1539 C C . ASN A 1 187 ? 38.617 0.152 -64.656 1.00 49.94 187 ASN A C 1
ATOM 1541 O O . ASN A 1 187 ? 38.277 -0.294 -63.562 1.00 49.94 187 ASN A O 1
ATOM 1545 N N . TYR A 1 188 ? 38.721 1.470 -64.857 1.00 52.06 188 TYR A N 1
ATOM 1546 C CA . TYR A 1 188 ? 38.430 2.480 -63.819 1.00 52.06 188 TYR A CA 1
ATOM 1547 C C . TYR A 1 188 ? 37.148 3.285 -64.066 1.00 52.06 188 TYR A C 1
ATOM 1549 O O . TYR A 1 188 ? 36.991 4.380 -63.524 1.00 52.06 188 TYR A O 1
ATOM 1557 N N . LEU A 1 189 ? 36.195 2.747 -64.830 1.00 55.00 189 LEU A N 1
ATOM 1558 C CA . LEU A 1 189 ? 34.825 3.243 -64.733 1.00 55.00 189 LEU A CA 1
ATOM 1559 C C . LEU A 1 189 ? 34.269 2.850 -63.355 1.00 55.00 189 LEU A C 1
ATOM 1561 O O . LEU A 1 189 ? 34.377 1.681 -62.974 1.00 55.00 189 LEU A O 1
ATOM 1565 N N . PRO A 1 190 ? 33.698 3.793 -62.586 1.00 54.72 190 PRO A N 1
ATOM 1566 C CA . PRO A 1 190 ? 33.120 3.482 -61.291 1.00 54.72 190 PRO A CA 1
ATOM 1567 C C . PRO A 1 190 ? 31.994 2.481 -61.524 1.00 54.72 190 PRO A C 1
ATOM 1569 O O . PRO A 1 190 ? 30.998 2.791 -62.179 1.00 54.72 190 PRO A O 1
ATOM 1572 N N . SER A 1 191 ? 32.189 1.255 -61.033 1.00 45.69 191 SER A N 1
ATOM 1573 C CA . SER A 1 191 ? 31.151 0.238 -61.077 1.00 45.69 191 SER A CA 1
ATOM 1574 C C . SER A 1 191 ? 29.901 0.832 -60.428 1.00 45.69 191 SER A C 1
ATOM 1576 O O . SER A 1 191 ? 29.997 1.360 -59.313 1.00 45.69 191 SER A O 1
ATOM 1578 N N . PRO A 1 192 ? 28.736 0.786 -61.088 1.00 49.75 192 PRO A N 1
ATOM 1579 C CA . PRO A 1 192 ? 27.487 1.089 -60.430 1.00 49.75 192 PRO A CA 1
ATOM 1580 C C . PRO A 1 192 ? 27.254 -0.035 -59.419 1.00 49.75 192 PRO A C 1
ATOM 1582 O O . PRO A 1 192 ? 26.585 -1.016 -59.722 1.00 49.75 192 PRO A O 1
ATOM 1585 N N . ASN A 1 193 ? 27.788 0.110 -58.201 1.00 45.78 193 ASN A N 1
ATOM 1586 C CA . ASN A 1 193 ? 27.402 -0.673 -57.021 1.00 45.78 193 ASN A CA 1
ATOM 1587 C C . ASN A 1 193 ? 25.978 -0.288 -56.574 1.00 45.78 193 ASN A C 1
ATOM 1589 O O . ASN A 1 193 ? 25.685 -0.084 -55.400 1.00 45.78 193 ASN A O 1
ATOM 1593 N N . LEU A 1 194 ? 25.065 -0.204 -57.540 1.00 54.03 194 LEU A N 1
ATOM 1594 C CA . LEU A 1 194 ? 23.672 -0.511 -57.322 1.00 54.03 194 LEU A CA 1
ATOM 1595 C C . LEU A 1 194 ? 23.619 -2.035 -57.266 1.00 54.03 194 LEU A C 1
ATOM 1597 O O . LEU A 1 194 ? 23.401 -2.695 -58.283 1.00 54.03 194 LEU A O 1
ATOM 1601 N N . GLU A 1 195 ? 23.861 -2.600 -56.080 1.00 57.22 195 GLU A N 1
ATOM 1602 C CA . GLU A 1 195 ? 23.414 -3.964 -55.818 1.00 57.22 195 GLU A CA 1
ATOM 1603 C C . GLU A 1 195 ? 21.961 -4.069 -56.314 1.00 57.22 195 GLU A C 1
ATOM 1605 O O . GLU A 1 195 ? 21.134 -3.213 -55.964 1.00 57.22 195 GLU A O 1
ATOM 1610 N N . PRO A 1 196 ? 21.630 -5.057 -57.166 1.00 57.25 196 PRO A N 1
ATOM 1611 C CA . PRO A 1 196 ? 20.265 -5.246 -57.622 1.00 57.25 196 PRO A CA 1
ATOM 1612 C C . PRO A 1 196 ? 19.354 -5.289 -56.398 1.00 57.25 196 PRO A C 1
ATOM 1614 O O . PRO A 1 196 ? 19.569 -6.121 -55.515 1.00 57.25 196 PRO A O 1
ATOM 1617 N N . ARG A 1 197 ? 18.368 -4.377 -56.325 1.00 58.59 197 ARG A N 1
ATOM 1618 C CA . ARG A 1 197 ? 17.392 -4.316 -55.222 1.00 58.59 197 ARG A CA 1
ATOM 1619 C C . ARG A 1 197 ? 16.941 -5.741 -54.907 1.00 58.59 197 ARG A C 1
ATOM 1621 O O . ARG A 1 197 ? 16.293 -6.379 -55.741 1.00 58.59 197 ARG A O 1
ATOM 1628 N N . LYS A 1 198 ? 17.316 -6.253 -53.730 1.00 61.88 198 LYS A N 1
ATOM 1629 C CA . LYS A 1 198 ? 16.893 -7.580 -53.278 1.00 61.88 198 LYS A CA 1
ATOM 1630 C C . LYS A 1 198 ? 15.364 -7.618 -53.329 1.00 61.88 198 LYS A C 1
ATOM 1632 O O . LYS A 1 198 ? 14.703 -6.676 -52.887 1.00 61.88 198 LYS A O 1
ATOM 1637 N N . LYS A 1 199 ? 14.806 -8.682 -53.918 1.00 68.69 199 LYS A N 1
ATOM 1638 C CA . LYS A 1 199 ? 13.356 -8.937 -53.909 1.00 68.69 199 LYS A CA 1
ATOM 1639 C C . LYS A 1 199 ? 12.849 -8.845 -52.459 1.00 68.69 199 LYS A C 1
ATOM 1641 O O . LYS A 1 199 ? 13.604 -9.221 -51.561 1.00 68.69 199 LYS A O 1
ATOM 1646 N N . PRO A 1 200 ? 11.615 -8.363 -52.215 1.00 66.06 200 PRO A N 1
ATOM 1647 C CA . PRO A 1 200 ? 11.076 -8.264 -50.862 1.00 66.06 200 PRO A CA 1
ATOM 1648 C C . PRO A 1 200 ? 11.205 -9.614 -50.146 1.00 66.06 200 PRO A C 1
ATOM 1650 O O . PRO A 1 200 ? 10.660 -10.621 -50.597 1.00 66.06 200 PRO A O 1
ATOM 1653 N N . VAL A 1 201 ? 11.982 -9.628 -49.061 1.00 72.12 201 VAL A N 1
ATOM 1654 C CA . VAL A 1 201 ? 12.190 -10.807 -48.217 1.00 72.12 201 VAL A CA 1
ATOM 1655 C C . VAL A 1 201 ? 10.894 -11.054 -47.456 1.00 72.12 201 VAL A C 1
ATOM 1657 O O . VAL A 1 201 ? 10.460 -10.223 -46.660 1.00 72.12 201 VAL A O 1
ATOM 1660 N N . THR A 1 202 ? 10.243 -12.183 -47.721 1.00 72.56 202 THR A N 1
ATOM 1661 C CA . THR A 1 202 ? 9.073 -12.615 -46.956 1.00 72.56 202 THR A CA 1
ATOM 1662 C C . THR A 1 202 ? 9.554 -13.062 -45.575 1.00 72.56 202 THR A C 1
ATOM 1664 O O . THR A 1 202 ? 10.279 -14.048 -45.466 1.00 72.56 202 THR A O 1
ATOM 1667 N N . LEU A 1 203 ? 9.208 -12.314 -44.524 1.00 71.94 203 LEU A N 1
ATOM 1668 C CA . LEU A 1 203 ? 9.552 -12.682 -43.147 1.00 71.94 203 LEU A CA 1
ATOM 1669 C C . LEU A 1 203 ? 8.841 -13.986 -42.753 1.00 71.94 203 LEU A C 1
ATOM 1671 O O . LEU A 1 203 ? 7.663 -14.167 -43.075 1.00 71.94 203 LEU A O 1
ATOM 1675 N N . SER A 1 204 ? 9.549 -14.863 -42.032 1.00 75.69 204 SER A N 1
ATOM 1676 C CA . SER A 1 204 ? 8.988 -16.086 -41.441 1.00 75.69 204 SER A CA 1
ATOM 1677 C C . SER A 1 204 ? 7.744 -15.757 -40.596 1.00 75.69 204 SER A C 1
ATOM 1679 O O . SER A 1 204 ? 7.722 -14.710 -39.939 1.00 75.69 204 SER A O 1
ATOM 1681 N N . PRO A 1 205 ? 6.723 -16.638 -40.536 1.00 78.81 205 PRO A N 1
ATOM 1682 C CA . PRO A 1 205 ? 5.589 -16.480 -39.622 1.00 78.81 205 PRO A CA 1
ATOM 1683 C C . PRO A 1 205 ? 6.002 -16.316 -38.151 1.00 78.81 205 PRO A C 1
ATOM 1685 O O . PRO A 1 205 ? 5.247 -15.748 -37.371 1.00 78.81 205 PRO A O 1
ATOM 1688 N N . SER A 1 206 ? 7.196 -16.789 -37.775 1.00 82.50 206 SER A N 1
ATOM 1689 C CA . SER A 1 206 ? 7.727 -16.702 -36.410 1.00 82.50 206 SER A CA 1
ATOM 1690 C C . SER A 1 206 ? 8.492 -15.411 -36.106 1.00 82.50 206 SER A C 1
ATOM 1692 O O . SER A 1 206 ? 8.934 -15.231 -34.974 1.00 82.50 206 SER A O 1
ATOM 1694 N N . THR A 1 207 ? 8.733 -14.538 -37.089 1.00 78.81 207 THR A N 1
ATOM 1695 C CA . THR A 1 207 ? 9.489 -13.303 -36.852 1.00 78.81 207 THR A CA 1
ATOM 1696 C C . THR A 1 207 ? 8.603 -12.306 -36.094 1.00 78.81 207 THR A C 1
ATOM 1698 O O . THR A 1 207 ? 7.525 -11.982 -36.602 1.00 78.81 207 THR A O 1
ATOM 1701 N N . PRO A 1 208 ? 9.027 -11.793 -34.919 1.00 79.06 208 PRO A N 1
ATOM 1702 C CA . PRO A 1 208 ? 8.294 -10.759 -34.196 1.00 79.06 208 PRO A CA 1
ATOM 1703 C C . PRO A 1 208 ? 8.017 -9.573 -35.121 1.00 79.06 208 PRO A C 1
ATOM 1705 O O . PRO A 1 208 ? 8.931 -9.032 -35.743 1.00 79.06 208 PRO A O 1
ATOM 1708 N N . ARG A 1 209 ? 6.746 -9.190 -35.252 1.00 69.50 209 ARG A N 1
ATOM 1709 C CA . ARG A 1 209 ? 6.331 -8.032 -36.046 1.00 69.50 209 ARG A CA 1
ATOM 1710 C C . ARG A 1 209 ? 6.038 -6.881 -35.100 1.00 69.50 209 ARG A C 1
ATOM 1712 O O . ARG A 1 209 ? 5.267 -7.046 -34.159 1.00 69.50 209 ARG A O 1
ATOM 1719 N N . LEU A 1 210 ? 6.611 -5.715 -35.388 1.00 74.56 210 LEU A N 1
ATOM 1720 C CA . LEU A 1 210 ? 6.139 -4.455 -34.825 1.00 74.56 210 LEU A CA 1
ATOM 1721 C C . LEU A 1 210 ? 4.735 -4.204 -35.389 1.00 74.56 210 LEU A C 1
ATOM 1723 O O . LEU A 1 210 ? 4.578 -3.784 -36.535 1.00 74.56 210 LEU A O 1
ATOM 1727 N N . VAL A 1 211 ? 3.708 -4.544 -34.612 1.00 73.44 211 VAL A N 1
ATOM 1728 C CA . VAL A 1 211 ? 2.324 -4.187 -34.922 1.00 73.44 211 VAL A CA 1
ATOM 1729 C C . VAL A 1 211 ? 2.068 -2.842 -34.265 1.00 73.44 211 VAL A C 1
ATOM 1731 O O . VAL A 1 211 ? 1.768 -2.771 -33.075 1.00 73.44 211 VAL A O 1
ATOM 1734 N N . TYR A 1 212 ? 2.207 -1.765 -35.034 1.00 78.31 212 TYR A N 1
ATOM 1735 C CA . TYR A 1 212 ? 1.728 -0.467 -34.584 1.00 78.31 212 TYR A CA 1
ATOM 1736 C C . TYR A 1 212 ? 0.198 -0.529 -34.540 1.00 78.31 212 TYR A C 1
ATOM 1738 O O . TYR A 1 212 ? -0.458 -0.580 -35.580 1.00 78.31 212 TYR A O 1
ATOM 1746 N N . GLN A 1 213 ? -0.378 -0.562 -33.337 1.00 81.06 213 GLN A N 1
ATOM 1747 C CA . GLN A 1 213 ? -1.811 -0.343 -33.141 1.00 81.06 2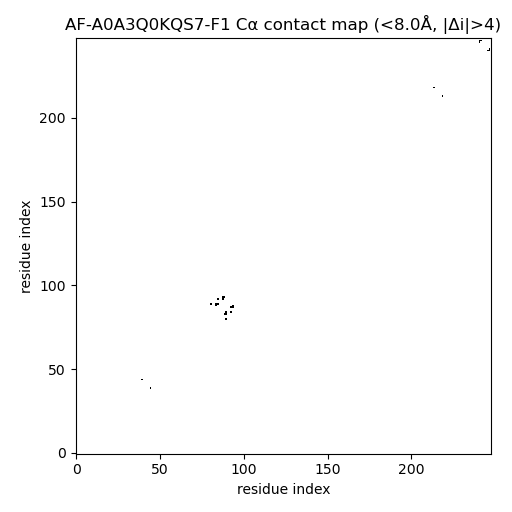13 GLN A CA 1
ATOM 1748 C C . GLN A 1 213 ? -2.096 1.152 -33.307 1.00 81.06 213 GLN A C 1
ATOM 1750 O O . GLN A 1 213 ? -2.303 1.876 -32.338 1.00 81.06 213 GLN A O 1
ATOM 1755 N N . ILE A 1 214 ? -2.038 1.629 -34.549 1.00 82.75 214 ILE A N 1
ATOM 1756 C CA . ILE A 1 214 ? -2.440 2.990 -34.897 1.00 82.75 214 ILE A CA 1
ATOM 1757 C C . ILE A 1 214 ? -3.953 2.953 -35.131 1.00 82.75 214 ILE A C 1
ATOM 1759 O O . ILE A 1 214 ? -4.407 2.166 -35.964 1.00 82.75 214 ILE A O 1
ATOM 1763 N N . PRO A 1 215 ? -4.755 3.759 -34.418 1.00 88.56 215 PRO A N 1
ATOM 1764 C CA . PRO A 1 215 ? -6.182 3.863 -34.684 1.00 88.56 215 PRO A CA 1
ATOM 1765 C C . PRO A 1 215 ? -6.449 4.233 -36.148 1.00 88.56 215 PRO A C 1
ATOM 1767 O O . PRO A 1 215 ? -5.826 5.150 -36.679 1.00 88.56 215 PRO A O 1
ATOM 1770 N N . ASP A 1 216 ? -7.442 3.605 -36.787 1.00 88.75 216 ASP A N 1
ATOM 1771 C CA . ASP A 1 216 ? -7.776 3.872 -38.199 1.00 88.75 216 ASP A CA 1
ATOM 1772 C C . ASP A 1 216 ? -8.043 5.359 -38.500 1.00 88.75 216 ASP A C 1
ATOM 1774 O O . ASP A 1 216 ? -7.883 5.814 -39.632 1.00 88.75 216 ASP A O 1
ATOM 1778 N N . LYS A 1 217 ? -8.483 6.128 -37.493 1.00 91.56 217 LYS A N 1
ATOM 1779 C CA . LYS A 1 217 ? -8.669 7.584 -37.595 1.00 91.56 217 LYS A CA 1
ATOM 1780 C C . LYS A 1 217 ? -7.356 8.326 -37.880 1.00 91.56 217 LYS A C 1
ATOM 1782 O O . LYS A 1 217 ? -7.354 9.221 -38.720 1.00 91.56 217 LYS A O 1
ATOM 1787 N N . ASP A 1 218 ? -6.262 7.917 -37.244 1.00 92.44 218 ASP A N 1
ATOM 1788 C CA . ASP A 1 218 ? -4.965 8.584 -37.341 1.00 92.44 218 ASP A CA 1
ATOM 1789 C C . ASP A 1 218 ? -4.297 8.184 -38.663 1.00 92.44 218 ASP A C 1
ATOM 1791 O O . ASP A 1 218 ? -3.820 9.043 -39.400 1.00 92.44 218 ASP A O 1
ATOM 1795 N N . ILE A 1 219 ? -4.430 6.909 -39.060 1.00 89.00 219 ILE A N 1
ATOM 1796 C CA . ILE A 1 219 ? -4.011 6.423 -40.386 1.00 89.00 219 ILE A CA 1
ATOM 1797 C C . ILE A 1 219 ? -4.699 7.223 -41.503 1.00 89.00 219 ILE A C 1
ATOM 1799 O O . ILE A 1 219 ? -4.051 7.644 -42.461 1.00 89.00 219 ILE A O 1
ATOM 1803 N N . ARG A 1 220 ? -6.017 7.450 -41.399 1.00 93.44 220 ARG A N 1
ATOM 1804 C CA . ARG A 1 220 ? -6.777 8.222 -42.397 1.00 93.44 220 ARG A CA 1
ATOM 1805 C C . ARG A 1 220 ? -6.324 9.681 -42.472 1.00 93.44 220 ARG A C 1
ATOM 1807 O O . ARG A 1 220 ? -6.138 10.184 -43.578 1.00 93.44 220 ARG A O 1
ATOM 1814 N N . SER A 1 221 ? -6.114 10.324 -41.323 1.00 94.88 221 SER A N 1
ATOM 1815 C CA . SER A 1 221 ? -5.598 11.697 -41.243 1.00 94.88 221 SER A CA 1
ATOM 1816 C C . SER A 1 221 ? -4.235 11.828 -41.932 1.00 94.88 221 SER A C 1
ATOM 1818 O O . SER A 1 221 ? -4.034 12.713 -42.766 1.00 94.88 221 SER A O 1
ATOM 1820 N N . ASP A 1 222 ? -3.314 10.904 -41.658 1.00 94.56 222 ASP A N 1
ATOM 1821 C CA . ASP A 1 222 ? -1.982 10.913 -42.264 1.00 94.56 222 ASP A CA 1
ATOM 1822 C C . ASP A 1 222 ? -2.035 10.684 -43.778 1.00 94.56 222 ASP A C 1
ATOM 1824 O O . ASP A 1 222 ? -1.343 11.363 -44.540 1.00 94.56 222 ASP A O 1
ATOM 1828 N N . VAL A 1 223 ? -2.898 9.779 -44.250 1.00 94.75 223 VAL A N 1
ATOM 1829 C CA . VAL A 1 223 ? -3.106 9.552 -45.689 1.00 94.75 223 VAL A CA 1
ATOM 1830 C C . VAL A 1 223 ? -3.615 10.819 -46.383 1.00 94.75 223 VAL A C 1
ATOM 1832 O O . VAL A 1 223 ? -3.130 11.150 -47.468 1.00 94.75 223 VAL A O 1
ATOM 1835 N N . GLU A 1 224 ? -4.538 11.564 -45.772 1.00 96.31 224 GLU A N 1
ATOM 1836 C CA . GLU A 1 224 ? -5.000 12.850 -46.308 1.00 96.31 224 GLU A CA 1
ATOM 1837 C C . GLU A 1 224 ? -3.873 13.887 -46.370 1.00 96.31 224 GLU A C 1
ATOM 1839 O O . GLU A 1 224 ? -3.700 14.540 -47.405 1.00 96.31 224 GLU A O 1
ATOM 1844 N N . LEU A 1 225 ? -3.059 13.998 -45.314 1.00 95.56 225 LEU A N 1
ATOM 1845 C CA . LEU A 1 225 ? -1.899 14.893 -45.277 1.00 95.56 225 LEU A CA 1
ATOM 1846 C C . LEU A 1 225 ? -0.879 14.547 -46.371 1.00 95.56 225 LEU A C 1
ATOM 1848 O O . LEU A 1 225 ? -0.413 15.438 -47.089 1.00 95.56 225 LEU A O 1
ATOM 1852 N N . ILE A 1 226 ? -0.576 13.260 -46.558 1.00 94.00 226 ILE A N 1
ATOM 1853 C CA . ILE A 1 226 ? 0.337 12.778 -47.602 1.00 94.00 226 ILE A CA 1
ATOM 1854 C C . ILE A 1 226 ? -0.224 13.098 -48.991 1.00 94.00 226 ILE A C 1
ATOM 1856 O O . ILE A 1 226 ? 0.489 13.644 -49.837 1.00 94.00 226 ILE A O 1
ATOM 1860 N N . LEU A 1 227 ? -1.503 12.812 -49.244 1.00 95.56 227 LEU A N 1
ATOM 1861 C CA . LEU A 1 227 ? -2.139 13.099 -50.532 1.00 95.56 227 LEU A CA 1
ATOM 1862 C C . LEU A 1 227 ? -2.170 14.604 -50.829 1.00 95.56 227 LEU A C 1
ATOM 1864 O O . LEU A 1 227 ? -1.883 15.012 -51.961 1.00 95.56 227 LEU A O 1
ATOM 1868 N N . ALA A 1 228 ? -2.455 15.440 -49.828 1.00 96.25 228 ALA A N 1
ATOM 1869 C CA . ALA A 1 228 ? -2.416 16.894 -49.951 1.00 96.25 228 ALA A CA 1
ATOM 1870 C C . ALA A 1 228 ? -0.998 17.400 -50.271 1.00 96.25 228 ALA A C 1
ATOM 1872 O O . ALA A 1 228 ? -0.824 18.217 -51.183 1.00 96.25 228 ALA A O 1
ATOM 1873 N N . ALA A 1 229 ? 0.024 16.873 -49.591 1.00 95.06 229 ALA A N 1
ATOM 1874 C CA . ALA A 1 229 ? 1.424 17.207 -49.838 1.00 95.06 229 ALA A CA 1
ATOM 1875 C C . ALA A 1 229 ? 1.876 16.790 -51.248 1.00 95.06 229 ALA A C 1
ATOM 1877 O O . ALA A 1 229 ? 2.469 17.596 -51.971 1.00 95.06 229 ALA A O 1
ATOM 1878 N N . VAL A 1 230 ? 1.524 15.579 -51.693 1.00 95.75 230 VAL A N 1
ATOM 1879 C CA . VAL A 1 230 ? 1.816 15.091 -53.051 1.00 95.75 230 VAL A CA 1
ATOM 1880 C C . VAL A 1 230 ? 1.117 15.950 -54.104 1.00 95.75 230 VAL A C 1
ATOM 1882 O O . VAL A 1 230 ? 1.729 16.299 -55.116 1.00 95.75 230 VAL A O 1
ATOM 1885 N N . LYS A 1 231 ? -0.143 16.346 -53.880 1.00 94.62 231 LYS A N 1
ATOM 1886 C CA . LYS A 1 231 ? -0.879 17.237 -54.790 1.00 94.62 231 LYS A CA 1
ATOM 1887 C C . LYS A 1 231 ? -0.213 18.610 -54.884 1.00 94.62 231 LYS A C 1
ATOM 1889 O O . LYS A 1 231 ? -0.008 19.101 -55.994 1.00 94.62 231 LYS A O 1
ATOM 1894 N N . LYS A 1 232 ? 0.189 19.197 -53.751 1.00 93.44 232 LYS A N 1
ATOM 1895 C CA . LYS A 1 232 ? 0.930 20.469 -53.704 1.00 93.44 232 LYS A CA 1
ATOM 1896 C C . LYS A 1 232 ? 2.270 20.366 -54.437 1.00 93.44 232 LYS A C 1
ATOM 1898 O O . LYS A 1 2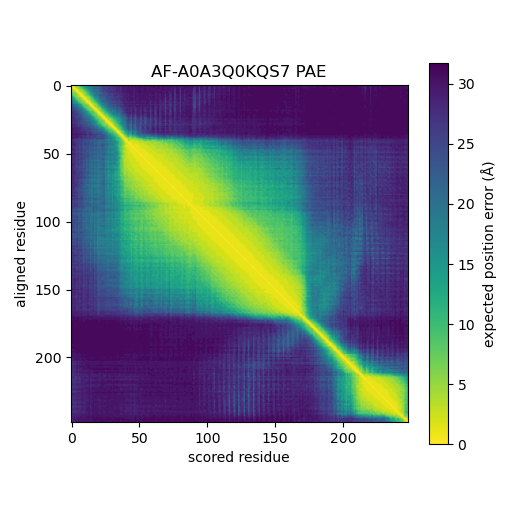32 ? 2.592 21.254 -55.221 1.00 93.44 232 LYS A O 1
ATOM 1903 N N . HIS A 1 233 ? 3.015 19.276 -54.243 1.00 92.62 233 HIS A N 1
ATOM 1904 C CA . HIS A 1 233 ? 4.291 19.045 -54.921 1.00 92.62 233 HIS A CA 1
ATOM 1905 C C . HIS A 1 233 ? 4.121 18.884 -56.437 1.00 92.62 233 HIS A C 1
ATOM 1907 O O . HIS A 1 233 ? 4.834 19.530 -57.200 1.00 92.62 233 HIS A O 1
ATOM 1913 N N . LYS A 1 234 ? 3.131 18.101 -56.892 1.00 92.94 234 LYS A N 1
ATOM 1914 C CA . LYS A 1 234 ? 2.809 17.961 -58.323 1.00 92.94 234 LYS A CA 1
ATOM 1915 C C . LYS A 1 234 ? 2.435 19.299 -58.961 1.00 92.94 234 LYS A C 1
ATOM 1917 O O . LYS A 1 234 ? 2.879 19.588 -60.067 1.00 92.94 234 LYS A O 1
ATOM 1922 N N . LEU A 1 235 ? 1.650 20.121 -58.265 1.00 92.00 235 LEU A N 1
ATOM 1923 C CA . LEU A 1 235 ? 1.224 21.434 -58.754 1.00 92.00 235 LEU A CA 1
ATOM 1924 C C . LEU A 1 235 ? 2.404 22.417 -58.818 1.00 92.00 235 LEU A C 1
ATOM 1926 O O . LEU A 1 235 ? 2.580 23.095 -59.827 1.00 92.00 235 LEU A O 1
ATOM 1930 N N . ALA A 1 236 ? 3.271 22.424 -57.801 1.00 91.25 236 ALA A N 1
ATOM 1931 C CA . ALA A 1 236 ? 4.508 23.204 -57.804 1.00 91.25 236 ALA A CA 1
ATOM 1932 C C . ALA A 1 236 ? 5.475 22.764 -58.920 1.00 91.25 236 ALA A C 1
ATOM 1934 O O . ALA A 1 236 ? 6.055 23.612 -59.596 1.00 91.25 236 ALA A O 1
ATOM 1935 N N . PHE A 1 237 ? 5.604 21.454 -59.157 1.00 90.94 237 PHE A N 1
ATOM 1936 C CA . PHE A 1 237 ? 6.395 20.899 -60.255 1.00 90.94 237 PHE A CA 1
ATOM 1937 C C . PHE A 1 237 ? 5.821 21.283 -61.626 1.00 90.94 237 PHE A C 1
ATOM 1939 O O . PHE A 1 237 ? 6.561 21.709 -62.505 1.00 90.94 237 PHE A O 1
ATOM 1946 N N . ALA A 1 238 ? 4.502 21.216 -61.817 1.00 88.56 238 ALA A N 1
ATOM 1947 C CA . ALA A 1 238 ? 3.870 21.665 -63.058 1.00 88.56 238 ALA A CA 1
ATOM 1948 C C . ALA A 1 238 ? 4.085 23.173 -63.300 1.00 88.56 238 ALA A C 1
ATOM 1950 O O . ALA A 1 238 ? 4.432 23.584 -64.407 1.00 88.56 238 ALA A O 1
ATOM 1951 N N . MET A 1 239 ? 3.956 24.000 -62.255 1.00 89.75 239 MET A N 1
ATOM 1952 C CA . MET A 1 239 ? 4.204 25.444 -62.343 1.00 89.75 239 MET A CA 1
ATOM 1953 C C . MET A 1 239 ? 5.670 25.783 -62.645 1.00 89.75 239 MET A C 1
ATOM 1955 O O . MET A 1 239 ? 5.930 26.743 -63.373 1.00 89.75 239 MET A O 1
ATOM 1959 N N . SER A 1 240 ? 6.633 25.019 -62.119 1.00 87.12 240 SER A N 1
ATOM 1960 C CA . SER A 1 240 ? 8.055 25.239 -62.409 1.00 87.12 240 SER A CA 1
ATOM 1961 C C . SER A 1 240 ? 8.415 24.863 -63.850 1.00 87.12 240 SER A C 1
ATOM 1963 O O . SER A 1 240 ? 9.181 25.585 -64.487 1.00 87.12 240 SER A O 1
ATOM 1965 N N . GLN A 1 241 ? 7.805 23.810 -64.406 1.00 85.12 241 GLN A N 1
ATOM 1966 C CA . GLN A 1 241 ? 7.973 23.447 -65.819 1.00 85.12 241 GLN A CA 1
ATOM 1967 C C . GLN A 1 241 ? 7.372 24.497 -66.768 1.00 85.12 241 GLN A C 1
ATOM 1969 O O . GLN A 1 241 ? 7.966 24.780 -67.811 1.00 85.12 241 GLN A O 1
ATOM 1974 N N . LEU A 1 242 ? 6.247 25.121 -66.386 1.00 81.56 242 LEU A N 1
ATOM 1975 C CA . LEU A 1 242 ? 5.624 26.207 -67.153 1.00 81.56 242 LEU A CA 1
ATOM 1976 C C . LEU A 1 242 ? 6.483 27.486 -67.138 1.00 81.56 242 LEU A C 1
ATOM 1978 O O . LEU A 1 242 ? 6.682 28.107 -68.179 1.00 81.56 242 LEU A O 1
ATOM 1982 N N . LYS A 1 243 ? 7.045 27.862 -65.977 1.00 79.50 243 LYS A N 1
ATOM 1983 C CA . LYS A 1 243 ? 7.937 29.034 -65.848 1.00 79.50 243 LYS A CA 1
ATOM 1984 C C . LYS A 1 243 ? 9.269 28.864 -66.578 1.00 79.50 243 LYS A C 1
ATOM 1986 O O . LYS A 1 243 ? 9.803 29.842 -67.087 1.00 79.50 243 LYS A O 1
ATOM 1991 N N . ASN A 1 244 ? 9.788 27.639 -66.658 1.00 73.31 244 ASN A N 1
ATOM 1992 C CA . ASN A 1 244 ? 11.079 27.358 -67.289 1.00 73.31 244 ASN A CA 1
ATOM 1993 C C . ASN A 1 244 ? 10.985 27.092 -68.803 1.00 73.31 244 ASN A C 1
ATOM 1995 O O . ASN A 1 244 ? 11.951 26.611 -69.393 1.00 73.31 244 ASN A O 1
ATOM 1999 N N . GLY A 1 245 ? 9.846 27.394 -69.443 1.00 59.78 245 GLY A N 1
ATOM 2000 C CA . GLY A 1 245 ? 9.710 27.363 -70.904 1.00 59.78 245 GLY A CA 1
ATOM 2001 C C . GLY A 1 245 ? 9.895 25.980 -71.537 1.00 59.78 245 GLY A C 1
ATOM 2002 O O . GLY A 1 245 ? 10.281 25.890 -72.700 1.00 59.78 245 GLY A O 1
ATOM 2003 N N . LYS A 1 246 ? 9.650 24.894 -70.788 1.00 59.03 246 LYS A N 1
ATOM 2004 C CA . LYS A 1 246 ? 9.880 23.512 -71.251 1.00 59.03 246 LYS A CA 1
ATOM 2005 C C . LYS A 1 246 ? 8.634 22.781 -71.754 1.00 59.03 246 LYS A C 1
ATOM 2007 O O . LYS A 1 246 ? 8.714 21.588 -72.031 1.00 59.03 246 LYS A O 1
ATOM 2012 N N . ILE A 1 247 ? 7.510 23.474 -71.924 1.00 54.56 247 ILE A N 1
ATOM 2013 C CA . ILE A 1 247 ? 6.302 22.903 -72.530 1.00 54.56 247 ILE A CA 1
ATOM 2014 C C . ILE A 1 247 ? 5.747 23.933 -73.521 1.00 54.56 247 ILE A C 1
ATOM 2016 O O . ILE A 1 247 ? 5.299 25.001 -73.108 1.00 54.56 247 ILE A O 1
ATOM 2020 N N . LYS A 1 248 ? 5.868 23.628 -74.819 1.00 41.28 248 LYS A N 1
ATOM 2021 C CA . LYS A 1 248 ? 5.024 24.207 -75.873 1.00 41.28 248 LYS A CA 1
ATOM 2022 C C . LYS A 1 248 ? 3.690 23.475 -75.884 1.00 41.28 248 LYS A C 1
ATOM 2024 O O . LYS A 1 248 ? 3.723 22.247 -75.643 1.00 41.28 248 LYS A O 1
#

InterPro domains:
  IPR013907 Sds3-like [PF08598] (52-165)
  IPR013907 Sds3-like [PTHR21964] (21-225)
  IPR013907 Sds3-like [SM01401] (52-225)

Sequence (248 aa):
MADEGLKDPKVNDGQIDEDRLNEEDYQEPDCRSENISEDITDTEIECLKKELQSEISELEWEFKQAKESLYNERIMQVENKLNQAKMGTAPEFLHVLSLVEETYKIRLQVAKHRMEFALEITNKELDNELQIIQCDVNERLLSAEEQIRLSLQESLCKLQYERAAHQRKASKDPEKEYTKSFDQYDNYLPSPNLEPRKKPVTLSPSTPRLVYQIPDKDIRSDVELILAAVKKHKLAFAMSQLKNGKIK

Organism: Schistosoma mansoni (NCBI:txid6183)

Solvent-accessible surface area (backbone atoms only — not comparable to full-atom values): 15493 Å² total; per-residue (Å²): 134,81,91,80,86,83,80,80,82,72,87,84,84,80,82,77,81,78,79,66,77,84,78,82,78,85,75,76,78,85,78,81,71,81,83,75,94,67,82,78,45,74,67,54,56,55,49,53,52,52,49,53,52,49,51,52,54,50,51,54,49,51,51,52,51,52,52,51,50,53,52,53,51,52,50,52,54,51,51,50,54,52,48,26,53,75,71,64,66,28,66,74,56,49,52,52,49,52,53,50,53,51,52,49,53,51,52,52,53,52,53,52,53,53,52,52,53,51,52,51,50,54,51,52,52,51,56,47,54,52,50,51,52,51,50,54,51,53,52,50,50,53,51,52,52,49,52,52,51,50,52,52,50,53,52,52,53,49,52,51,50,50,50,54,54,50,53,62,55,60,70,68,59,94,82,76,90,79,89,80,91,77,95,80,84,85,82,78,67,81,75,78,82,67,69,76,78,74,74,89,78,80,74,59,93,84,55,90,72,91,74,78,87,66,56,70,68,56,56,51,53,51,51,51,53,51,52,51,50,52,52,52,49,54,50,52,51,52,52,51,42,60,74,66,70,73,68,133